Protein 6P57 (pdb70)

Foldseek 3Di:
DDDFPQPAWWFDWDKDKADDDQQDATGIDIATDIAGDDDLDDDPDDPVDPSAQLFGKDAPDWDKDWDFSPRHPPPDGRTGMDIRGDTIDTDHQDQPPPGPVTDGDD/DDQEDDDPKFWDWDKAWADDPLQDFIGIDIATFIPFHDDLDDDPDDDPDPGALRLGKGADDWDKDWDFRPPRDDPDGRIDMDIHGHGIGGGHQPPPDDGSVVDDPDDPGNDPPDDDDD

Organism: Bos taurus (NCBI:txid9913)

Sequence (224 aa):
SRGPLRPLCQPINATLAAEKEACPVCITFTTSICAGYCPSMKRVLPVILPPMPQRVCTYHELRFASVRRLPGCPPGVDPMMVSFPVALSCHCGPCRLSSTDCQPLACDDSRGPLRPLCQPINATLAAEKEACPVCITFTTSICAGYCPSMKRVLPVILPPMPQRVCTYHELRFASVRLPGCPPGVDPMVSFPVALSCHCGPCRLSSTDCGGPRTQPLACDHPPLPDI

Radius of gyration: 20.15 Å; Cα contacts (8 Å, |Δi|>4): 457; chains: 2; bounding box: 43×42×51 Å

Structure (mmCIF, N/CA/C/O backbone):
data_6P57
#
_entry.id   6P57
#
_cell.length_a   80.016
_cell.length_b   80.016
_cell.length_c   206.130
_cell.angle_alpha   90.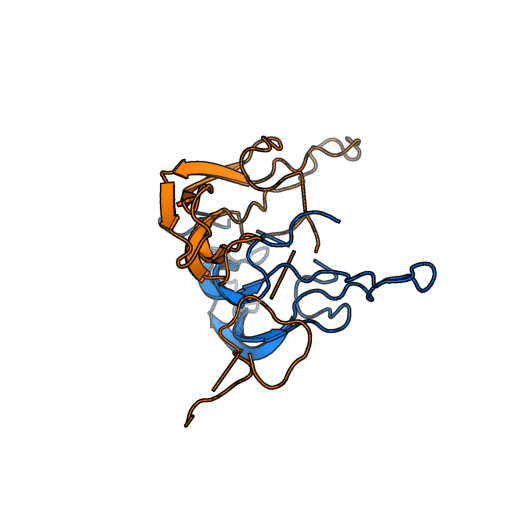00
_cell.angle_beta   90.00
_cell.angle_gamma   90.00
#
_symmetry.space_group_name_H-M   'F 2 2 2'
#
loop_
_entity.id
_entity.type
_entity.pdbx_description
1 polymer 'Lutropin subunit beta'
2 branched beta-D-mannopyranose-(1-4)-2-acetamido-2-deoxy-beta-D-glucopyranose-(1-4)-[beta-L-fucopyranose-(1-6)]2-acetamido-2-deoxy-beta-D-glucopyranose
3 branched 2-acetamido-2-deox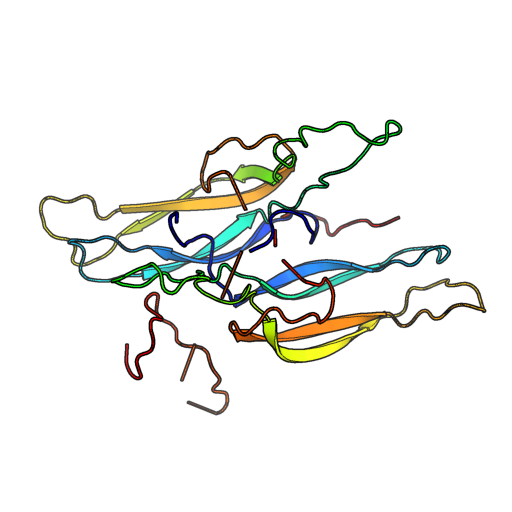y-beta-D-glucopyranose-(1-2)-alpha-D-mannopyranose-(1-6)-beta-D-mannopyranose-(1-4)-2-acetamido-2-deoxy-beta-D-glucopyranose-(1-4)-[beta-L-fucopyranose-(1-6)]2-acetamido-2-deoxy-beta-D-glucopyranose
4 non-polymer alpha-D-mannopyranose
5 non-polymer 'octyl beta-D-glucopyranosid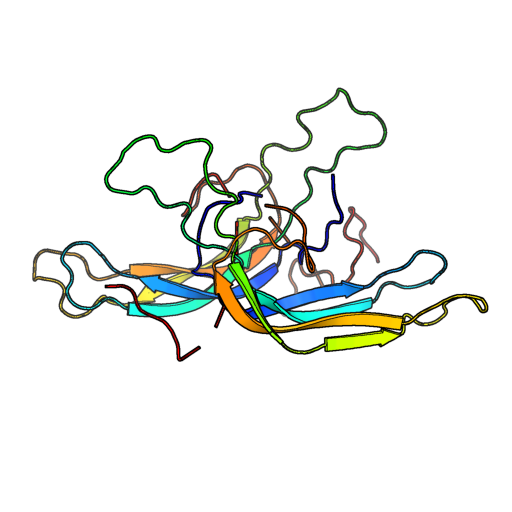e'
6 water water
#
loop_
_atom_site.group_PDB
_atom_site.id
_atom_site.type_symbol
_atom_site.label_atom_id
_atom_site.label_alt_id
_atom_site.label_comp_id
_atom_site.label_asym_id
_atom_site.label_entity_id
_atom_site.label_seq_id
_atom_site.pdbx_PDB_ins_code
_atom_site.Cartn_x
_atom_site.Cartn_y
_atom_site.Cartn_z
_atom_site.occupancy
_atom_site.B_iso_or_equiv
_atom_site.auth_seq_id
_atom_site.auth_comp_id
_atom_site.auth_asym_id
_atom_site.auth_atom_id
_atom_site.pdbx_PDB_model_num
ATOM 1 N N . SER A 1 21 ? 28.160 23.328 88.902 1.00 155.03 1 SER A N 1
ATOM 2 C CA . SER A 1 21 ? 26.989 23.045 88.019 1.00 161.98 1 SER A CA 1
ATOM 3 C C . SER A 1 21 ? 26.779 21.537 87.819 1.00 167.83 1 SER A C 1
ATOM 4 O O . SER A 1 21 ? 25.985 20.912 88.524 1.00 160.70 1 SER A O 1
ATOM 7 N N . ARG A 1 22 ? 27.500 20.964 86.858 1.00 179.97 2 ARG A N 1
ATOM 8 C CA . ARG A 1 22 ? 27.366 19.550 86.515 1.00 186.98 2 ARG A CA 1
ATOM 9 C C . ARG A 1 22 ? 28.504 18.745 87.143 1.00 191.45 2 ARG A C 1
ATOM 10 O O . ARG A 1 22 ? 29.381 19.307 87.803 1.00 193.56 2 ARG A O 1
ATOM 18 N N . GLY A 1 23 ? 28.481 17.429 86.937 1.00 195.22 3 GLY A N 1
ATOM 19 C CA . GLY A 1 23 ? 29.529 16.539 87.442 1.00 196.44 3 GLY A CA 1
ATOM 20 C C . GLY A 1 23 ? 30.911 17.020 87.022 1.00 197.92 3 GLY A C 1
ATOM 21 O O . GLY A 1 23 ? 31.097 17.431 85.877 1.00 206.47 3 GLY A O 1
ATOM 22 N N . PRO A 1 24 ? 31.880 17.007 87.956 1.00 194.06 4 PRO A N 1
ATOM 23 C CA . PRO A 1 24 ? 33.255 17.481 87.691 1.00 191.48 4 PRO A CA 1
ATOM 24 C C . PRO A 1 24 ? 34.263 16.572 86.940 1.00 189.25 4 PRO A C 1
ATOM 25 O O . PRO A 1 24 ? 35.419 16.968 86.811 1.00 188.81 4 PRO A O 1
ATOM 29 N N . LEU A 1 25 ? 33.873 15.397 86.446 1.00 192.53 5 LEU A N 1
ATOM 30 C CA . LEU A 1 25 ? 34.848 14.515 85.770 1.00 191.07 5 LEU A CA 1
ATOM 31 C C . LEU A 1 25 ? 34.371 13.904 84.442 1.00 184.84 5 LEU A C 1
ATOM 32 O O . LEU A 1 25 ? 33.633 12.915 84.461 1.00 178.25 5 LEU A O 1
ATOM 37 N N . ARG A 1 26 ? 34.742 14.473 83.288 1.00 175.83 6 ARG A N 1
ATOM 38 C CA . ARG A 1 26 ? 35.499 15.731 83.136 1.00 165.96 6 ARG A CA 1
ATOM 39 C C . ARG A 1 26 ? 36.881 15.788 83.819 1.00 154.06 6 ARG A C 1
ATOM 40 O O . ARG A 1 26 ? 37.203 16.731 84.538 1.00 154.68 6 ARG A O 1
ATOM 48 N N . PRO A 1 27 ? 37.753 14.838 83.458 1.00 138.98 7 PRO A N 1
ATOM 49 C CA . PRO A 1 27 ? 39.102 14.609 83.949 1.00 133.16 7 PRO A CA 1
ATOM 50 C C . PRO A 1 27 ? 39.589 15.347 85.188 1.00 128.35 7 PRO A C 1
ATOM 51 O O . PRO A 1 27 ? 40.069 14.698 86.100 1.00 122.25 7 PRO A O 1
ATOM 55 N N . LEU A 1 28 ? 39.516 16.676 85.181 1.00 130.64 8 LEU A N 1
ATOM 56 C CA . LEU A 1 28 ? 40.129 17.540 86.208 1.00 135.37 8 LEU A CA 1
ATOM 57 C C . LEU A 1 28 ? 41.562 17.889 85.752 1.00 128.68 8 LEU A C 1
ATOM 58 O O . LEU A 1 28 ? 42.176 17.113 85.028 1.00 130.56 8 LEU A O 1
ATOM 63 N N . CYS A 1 29 ? 42.108 19.025 86.185 1.00 121.54 9 CYS A N 1
ATOM 64 C CA . CYS A 1 29 ? 43.426 19.462 85.684 1.00 123.65 9 CYS A CA 1
ATOM 65 C C . CYS A 1 29 ? 44.637 18.573 85.990 1.00 113.62 9 CYS A C 1
ATOM 66 O O . CYS A 1 29 ? 44.820 18.109 87.117 1.00 107.13 9 CYS A O 1
ATOM 69 N N . GLN A 1 30 ? 45.501 18.439 84.975 1.00 102.62 10 GLN A N 1
ATOM 70 C CA . GLN A 1 30 ? 46.643 17.538 85.018 1.00 94.61 10 GLN A CA 1
ATOM 71 C C . GLN A 1 30 ? 47.520 17.673 83.784 1.00 85.17 10 GLN A C 1
ATOM 72 O O . GLN A 1 30 ? 47.028 17.833 82.675 1.00 89.31 10 GLN A O 1
ATOM 78 N N . PRO A 1 31 ? 48.835 17.549 83.960 1.00 82.02 11 PRO A N 1
ATOM 79 C CA . PRO A 1 31 ? 49.644 17.512 82.762 1.00 78.88 11 PRO A CA 1
ATOM 80 C C . PRO A 1 31 ? 49.231 16.273 81.907 1.00 69.12 11 PRO A C 1
ATOM 81 O O . PRO A 1 31 ? 49.157 15.167 82.421 1.00 56.56 11 PRO A O 1
ATOM 85 N N . ILE A 1 32 ? 48.997 16.510 80.613 1.00 65.20 12 ILE A N 1
ATOM 86 C CA . ILE A 1 32 ? 48.456 15.553 79.668 1.00 61.29 12 ILE A CA 1
ATOM 87 C C . ILE A 1 32 ? 49.172 15.502 78.322 1.00 58.54 12 ILE A C 1
ATOM 88 O O . ILE A 1 32 ? 49.130 16.438 77.582 1.00 54.75 12 ILE A O 1
ATOM 93 N N . ASN A 1 33 ? 49.797 14.385 77.958 1.00 60.27 13 ASN A N 1
ATOM 94 C CA . ASN A 1 33 ? 50.537 14.333 76.707 1.00 61.35 13 ASN A CA 1
ATOM 95 C C . ASN A 1 33 ? 49.669 14.504 75.466 1.00 61.14 13 ASN A C 1
ATOM 96 O O . ASN A 1 33 ? 49.195 13.520 74.899 1.00 65.62 13 ASN A O 1
ATOM 101 N N . ALA A 1 34 ? 49.516 15.725 74.969 1.00 67.03 14 ALA A N 1
ATOM 102 C CA . ALA A 1 34 ? 48.693 15.996 73.742 1.00 66.48 14 ALA A CA 1
ATOM 103 C C . ALA A 1 34 ? 49.570 16.361 72.507 1.00 73.85 14 ALA A C 1
ATOM 104 O O . ALA A 1 34 ? 50.817 16.297 72.568 1.00 83.68 14 ALA A O 1
ATOM 106 N N . THR A 1 35 ? 48.942 16.660 71.373 1.00 77.38 15 THR A N 1
ATOM 107 C CA . THR A 1 35 ? 49.685 17.131 70.188 1.00 80.39 15 THR A CA 1
ATOM 108 C C . THR A 1 35 ? 49.082 18.402 69.615 1.00 83.97 15 THR A C 1
ATOM 109 O O . THR A 1 35 ? 47.866 18.587 69.642 1.00 84.81 15 THR A O 1
ATOM 113 N N . LEU A 1 36 ? 49.972 19.275 69.135 1.00 85.10 16 LEU A N 1
ATOM 114 C CA . LEU A 1 36 ? 49.616 20.533 68.506 1.00 81.70 16 LEU A CA 1
ATOM 115 C C . LEU A 1 36 ? 50.386 20.596 67.200 1.00 85.94 16 LEU A C 1
ATOM 116 O O . LEU A 1 36 ? 51.219 19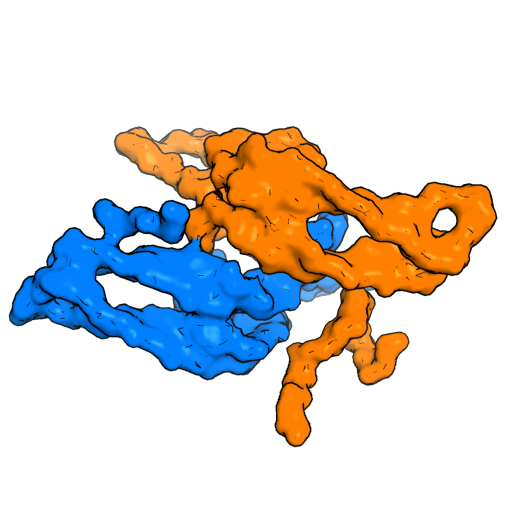.721 66.916 1.00 90.45 16 LEU A O 1
ATOM 121 N N . ALA A 1 37 ? 50.192 21.646 66.418 1.00 81.89 17 ALA A N 1
ATOM 122 C CA . ALA A 1 37 ? 50.910 21.713 65.169 1.00 80.04 17 ALA A CA 1
ATOM 123 C C . ALA A 1 37 ? 51.372 23.168 64.800 1.00 86.34 17 ALA A C 1
ATOM 124 O O . ALA A 1 37 ? 50.572 24.029 64.386 1.00 81.31 17 ALA A O 1
ATOM 126 N N . ALA A 1 38 ? 52.680 23.418 64.914 1.00 83.27 18 ALA A N 1
ATOM 127 C CA . ALA A 1 38 ? 53.204 24.750 64.683 1.00 85.68 18 ALA A CA 1
ATOM 128 C C . ALA A 1 38 ? 53.412 25.100 63.208 1.00 86.21 18 ALA A C 1
ATOM 129 O O . ALA A 1 38 ? 54.048 24.376 62.470 1.00 86.74 18 ALA A O 1
ATOM 131 N N . GLU A 1 39 ? 52.914 26.267 62.818 1.00 90.01 19 GLU A N 1
ATOM 132 C CA . GLU A 1 39 ? 53.051 26.765 61.479 1.00 91.86 19 GLU A CA 1
ATOM 133 C C . GLU A 1 39 ? 52.766 28.256 61.437 1.00 91.69 19 GLU A C 1
ATOM 134 O O . GLU A 1 39 ? 51.857 28.741 62.115 1.00 76.86 19 GLU A O 1
ATOM 140 N N . LYS A 1 40 ? 53.498 28.958 60.567 1.00 93.00 20 LYS A N 1
ATOM 141 C CA . LYS A 1 40 ? 53.358 30.385 60.447 1.00 96.35 20 LYS A CA 1
ATOM 142 C C . LYS A 1 40 ? 53.070 30.788 59.018 1.00 106.71 20 LYS A C 1
ATOM 143 O O . LYS A 1 40 ? 53.709 30.293 58.070 1.00 118.79 20 LYS A O 1
ATOM 149 N N . GLU A 1 41 ? 52.138 31.729 58.898 1.00 104.89 21 GLU A N 1
ATOM 150 C CA . GLU A 1 41 ? 51.804 32.367 57.642 1.00 110.39 21 GLU A CA 1
ATOM 151 C C . GLU A 1 41 ? 53.045 32.587 56.781 1.00 108.99 21 GLU A C 1
ATOM 152 O O . GLU A 1 41 ? 53.964 33.307 57.167 1.00 117.34 21 GLU A O 1
ATOM 158 N N . ALA A 1 42 ? 53.082 31.946 55.625 1.00 111.97 22 ALA A N 1
ATOM 159 C CA . ALA A 1 42 ? 54.192 32.111 54.684 1.00 120.22 22 ALA A CA 1
ATOM 160 C C . ALA A 1 42 ? 55.514 31.419 55.071 1.00 122.69 22 ALA A C 1
ATOM 161 O O . ALA A 1 42 ? 56.594 31.948 54.739 1.00 131.58 22 ALA A O 1
ATOM 163 N N . CYS A 1 43 ? 55.422 30.285 55.788 1.00 108.20 23 CYS A N 1
ATOM 164 C CA . CYS A 1 43 ? 56.546 29.361 55.984 1.00 102.64 23 CYS A CA 1
ATOM 165 C C . CYS A 1 43 ? 56.051 28.059 55.309 1.00 102.37 23 CYS A C 1
ATOM 166 O O . CYS A 1 43 ? 54.844 27.790 55.271 1.00 110.31 23 CYS A O 1
ATOM 169 N N . PRO A 1 44 ? 56.967 27.266 54.740 1.00 89.09 24 PRO A N 1
ATOM 170 C CA . PRO A 1 44 ? 56.464 26.358 53.738 1.00 86.94 24 PRO A CA 1
ATOM 171 C C . PRO A 1 44 ? 55.761 25.091 54.258 1.00 88.20 24 PRO A C 1
ATOM 172 O O . PRO A 1 44 ? 54.612 24.824 53.910 1.00 89.10 24 PRO A O 1
ATOM 176 N N . VAL A 1 45 ? 56.481 24.289 55.024 1.00 87.79 25 VAL A N 1
ATOM 177 C CA . VAL A 1 45 ? 55.915 23.140 55.677 1.00 86.43 25 VAL A CA 1
ATOM 178 C C . VAL A 1 45 ? 55.756 2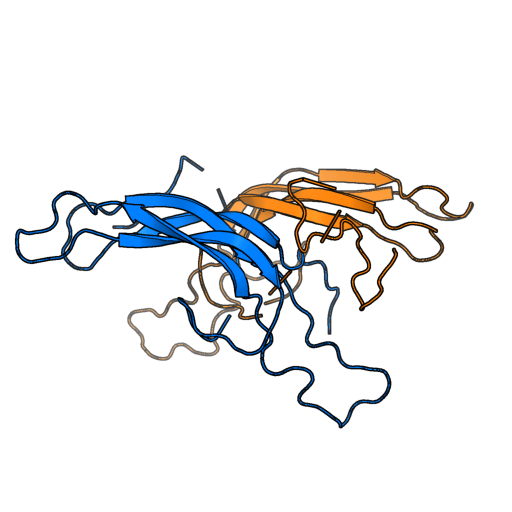3.434 57.160 1.00 84.44 25 VAL A C 1
ATOM 179 O O . VAL A 1 45 ? 56.635 24.021 57.798 1.00 79.81 25 VAL A O 1
ATOM 183 N N . CYS A 1 46 ? 54.616 23.025 57.689 1.00 85.77 26 CYS A N 1
ATOM 184 C CA . CYS A 1 46 ? 54.363 23.230 59.077 1.00 85.69 26 CYS A CA 1
ATOM 185 C C . CYS A 1 46 ? 54.838 21.998 59.814 1.00 77.59 26 CYS A C 1
ATOM 186 O O . CYS A 1 46 ? 55.264 21.063 59.212 1.00 80.52 26 CYS A O 1
ATOM 189 N N . ILE A 1 47 ? 54.821 22.041 61.120 1.00 76.69 27 ILE A N 1
ATOM 190 C CA . ILE A 1 47 ? 55.385 20.993 61.880 1.00 82.15 27 ILE A CA 1
ATOM 191 C C . ILE A 1 47 ? 54.469 20.632 63.075 1.00 87.05 27 ILE A C 1
ATOM 192 O O . ILE A 1 47 ? 53.876 21.512 63.704 1.00 89.88 27 ILE A O 1
ATOM 197 N N . THR A 1 48 ? 54.276 19.337 63.292 1.00 83.64 28 THR A N 1
ATOM 198 C CA . THR A 1 48 ? 53.525 18.850 64.413 1.00 86.65 28 THR A CA 1
ATOM 199 C C . THR A 1 48 ? 54.501 18.371 65.467 1.00 97.49 28 THR A C 1
ATOM 200 O O . THR A 1 48 ? 55.689 18.150 65.190 1.00 104.91 28 THR A O 1
ATOM 204 N N . PHE A 1 49 ? 54.018 18.216 66.691 1.00 96.48 29 PHE A N 1
ATOM 205 C CA . PHE A 1 49 ? 54.899 17.800 67.770 1.00 95.87 29 PHE A CA 1
ATOM 206 C C . PHE A 1 49 ? 54.071 17.376 68.979 1.00 97.06 29 PHE A C 1
ATOM 207 O O . PHE A 1 49 ? 52.858 17.588 69.016 1.00 86.36 29 PHE A O 1
ATOM 215 N N . THR A 1 50 ? 54.760 16.824 69.977 1.00 98.58 30 THR A N 1
ATOM 216 C CA . THR A 1 50 ? 54.134 16.312 71.165 1.00 100.71 30 THR A CA 1
ATOM 217 C C . THR A 1 50 ? 54.688 16.977 72.369 1.00 97.72 30 THR A C 1
ATOM 218 O O . THR A 1 50 ? 55.871 16.813 72.653 1.00 100.96 30 THR A O 1
ATOM 222 N N . THR A 1 51 ? 53.832 17.604 73.163 1.00 97.32 31 THR A N 1
ATOM 223 C CA . THR A 1 51 ? 54.298 18.127 74.433 1.00 94.48 31 THR A CA 1
ATOM 224 C C . THR A 1 51 ? 53.229 18.068 75.539 1.00 102.96 31 THR A C 1
ATOM 225 O O . THR A 1 51 ? 52.116 18.585 75.374 1.00 112.25 31 THR A O 1
ATOM 229 N N . SER A 1 52 ? 53.552 17.379 76.640 1.00 100.94 32 SER A N 1
ATOM 230 C CA . SER A 1 52 ? 52.723 17.433 77.843 1.00 97.68 32 SER A CA 1
ATOM 231 C C . SER A 1 52 ? 52.266 18.895 78.067 1.00 103.34 32 SER A C 1
ATOM 232 O O . SER A 1 52 ? 53.049 19.871 77.933 1.00 91.07 32 SER A O 1
ATOM 235 N N . ILE A 1 53 ? 50.980 19.032 78.364 1.00 103.47 33 ILE A N 1
ATOM 236 C CA . ILE A 1 53 ? 50.406 20.303 78.722 1.00 103.60 33 ILE A CA 1
ATOM 237 C C . ILE A 1 53 ? 49.426 20.093 79.854 1.00 107.27 33 ILE A C 1
ATOM 238 O O . ILE A 1 53 ? 48.950 18.988 80.098 1.00 103.25 33 ILE A O 1
ATOM 243 N N . CYS A 1 54 ? 49.092 21.181 80.526 1.00 113.34 34 CYS A N 1
ATOM 244 C CA . CYS A 1 54 ? 48.170 21.113 81.642 1.00 105.96 34 CYS A CA 1
ATOM 245 C C . CYS A 1 54 ? 46.796 21.630 81.278 1.00 98.63 34 CYS A C 1
ATOM 246 O O . CYS A 1 54 ? 46.579 22.823 81.111 1.00 89.29 34 CYS A O 1
ATOM 249 N N . ALA A 1 55 ? 45.893 20.686 81.069 1.00 106.20 35 ALA A N 1
ATOM 250 C CA . ALA A 1 55 ? 44.493 20.993 80.787 1.00 118.58 35 ALA A CA 1
ATOM 251 C C . ALA A 1 55 ? 43.597 20.147 81.677 1.00 117.74 35 ALA A C 1
ATOM 252 O O . ALA A 1 55 ? 43.780 18.950 81.784 1.00 117.56 35 ALA A O 1
ATOM 254 N N . GLY A 1 56 ? 42.652 20.790 82.346 1.00 128.62 36 GLY A N 1
ATOM 255 C CA . GLY A 1 56 ? 41.692 20.072 83.151 1.00 139.04 36 GLY A CA 1
ATOM 256 C C . GLY A 1 56 ? 40.609 20.965 83.697 1.00 147.58 36 GLY A C 1
ATOM 257 O O . GLY A 1 56 ? 40.743 22.186 83.713 1.00 153.65 36 GLY A O 1
ATOM 258 N N . TYR A 1 57 ? 39.542 20.332 84.168 1.00 159.71 37 TYR A N 1
ATOM 259 C CA . TYR A 1 57 ? 38.373 21.037 84.658 1.00 162.40 37 TYR A CA 1
ATOM 260 C C . TYR A 1 57 ? 38.544 21.505 86.082 1.00 162.81 37 TYR A C 1
ATOM 261 O O . TYR A 1 57 ? 38.644 20.698 87.006 1.00 164.72 37 TYR A O 1
ATOM 270 N N . CYS A 1 58 ? 38.596 22.822 86.243 1.00 162.01 38 CYS A N 1
ATOM 271 C CA . CYS A 1 58 ? 38.604 23.435 87.554 1.00 160.57 38 CYS A CA 1
ATOM 272 C C . CYS A 1 58 ? 37.208 23.975 87.808 1.00 166.70 38 CYS A C 1
ATOM 273 O O . CYS A 1 58 ? 36.663 24.697 86.972 1.00 170.97 38 CYS A O 1
ATOM 276 N N . PRO A 1 59 ? 36.608 23.599 88.948 1.00 172.43 39 PRO A N 1
ATOM 277 C CA . PRO A 1 59 ? 35.273 24.067 89.276 1.00 175.12 39 PRO A CA 1
ATOM 278 C C . PRO A 1 59 ? 35.281 25.472 89.872 1.00 182.94 39 PRO A C 1
ATOM 279 O O . PRO A 1 59 ? 36.140 25.788 90.700 1.00 180.77 39 PRO A O 1
ATOM 283 N N . SER A 1 60 ? 34.355 26.320 89.429 1.00 190.98 40 SER A N 1
ATOM 284 C CA . SER A 1 60 ? 34.163 27.624 90.059 1.00 195.37 40 SER A CA 1
ATOM 285 C C . SER A 1 60 ? 33.318 27.338 91.296 1.00 203.20 40 SER A C 1
ATOM 286 O O . SER A 1 60 ? 32.144 27.708 91.370 1.00 205.67 40 SER A O 1
ATOM 289 N N . MET A 1 61 ? 33.945 26.678 92.268 1.00 210.33 41 MET A N 1
ATOM 290 C CA . MET A 1 61 ? 33.245 26.129 93.425 1.00 213.02 41 MET A CA 1
ATOM 291 C C . MET A 1 61 ? 32.409 27.138 94.195 1.00 217.89 41 MET A C 1
ATOM 292 O O . MET A 1 61 ? 32.936 28.004 94.900 1.00 211.68 41 MET A O 1
ATOM 297 N N . LYS A 1 62 ? 31.096 27.042 94.008 1.00 224.14 42 LYS A N 1
ATOM 298 C CA . LYS A 1 62 ? 30.163 27.794 94.819 1.00 229.82 42 LYS A CA 1
ATOM 299 C C . LYS A 1 62 ? 30.188 27.081 96.160 1.00 230.23 42 LYS A C 1
ATOM 300 O O . LYS A 1 62 ? 30.486 25.887 96.226 1.00 232.17 42 LYS A O 1
ATOM 306 N N . ARG A 1 63 ? 29.915 27.816 97.229 1.00 233.65 43 ARG A N 1
ATOM 307 C CA . ARG A 1 63 ? 30.005 27.263 98.572 1.00 231.05 43 ARG A CA 1
ATOM 308 C C . ARG A 1 63 ? 28.606 27.078 99.172 1.00 232.08 43 ARG A C 1
ATOM 309 O O . ARG A 1 63 ? 27.609 27.087 98.445 1.00 226.48 43 ARG A O 1
ATOM 317 N N . VAL A 1 64 ? 28.537 26.890 100.488 1.00 236.59 44 VAL A N 1
ATOM 318 C CA . VAL A 1 64 ? 27.267 26.646 101.180 1.00 238.56 44 VAL A CA 1
ATOM 319 C C . VAL A 1 64 ? 26.249 27.772 100.969 1.00 244.36 44 VAL A C 1
ATOM 320 O O . VAL A 1 64 ? 25.080 27.506 100.685 1.00 249.33 44 VAL A O 1
ATOM 324 N N . LEU A 1 65 ? 26.691 29.021 101.109 1.00 246.63 45 LEU A N 1
ATOM 325 C CA . LEU A 1 65 ? 25.808 30.176 100.936 1.00 248.70 45 LEU A CA 1
ATOM 326 C C . LEU A 1 65 ? 26.268 31.058 99.768 1.00 250.76 45 LEU A C 1
ATOM 327 O O . LEU A 1 65 ? 27.346 31.651 99.822 1.00 252.36 45 LEU A O 1
ATOM 332 N N . PRO A 1 66 ? 25.469 31.098 98.683 1.00 250.85 46 PRO A N 1
ATOM 333 C CA . PRO A 1 66 ? 25.750 31.927 97.502 1.00 247.12 46 PRO A CA 1
ATOM 334 C C . PRO A 1 66 ? 25.589 33.431 97.755 1.00 247.71 46 PRO A C 1
ATOM 335 O O . PRO A 1 66 ? 25.565 33.862 98.907 1.00 243.37 46 PRO A O 1
ATOM 339 N N . VAL A 1 67 ? 25.493 34.209 96.673 1.00 242.66 47 VAL A N 1
ATOM 340 C CA . VAL A 1 67 ? 25.347 35.676 96.724 1.00 242.26 47 VAL A CA 1
ATOM 341 C C . VAL A 1 67 ? 26.702 36.394 96.875 1.00 239.14 47 VAL A C 1
ATOM 342 O O . VAL A 1 67 ? 26.781 37.613 96.716 1.00 233.62 47 VAL A O 1
ATOM 346 N N . ILE A 1 68 ? 27.766 35.634 97.144 1.00 238.32 48 ILE A N 1
ATOM 347 C CA . ILE A 1 68 ? 29.125 36.182 97.240 1.00 237.95 48 ILE A CA 1
ATOM 348 C C . ILE A 1 68 ? 29.796 36.134 95.864 1.00 235.97 48 ILE A C 1
ATOM 349 O O . ILE A 1 68 ? 30.903 36.640 95.678 1.00 233.06 48 ILE A O 1
ATOM 354 N N . LEU A 1 69 ? 29.100 35.536 94.900 1.00 235.80 49 LEU A N 1
ATOM 355 C CA . LEU A 1 69 ? 29.566 35.457 93.521 1.00 235.68 49 LEU A CA 1
ATOM 356 C C . LEU A 1 69 ? 30.003 36.852 93.037 1.00 240.02 49 LEU A C 1
ATOM 357 O O . LEU A 1 69 ? 29.566 37.857 93.601 1.00 242.59 49 LEU A O 1
ATOM 362 N N . PRO A 1 70 ? 30.830 36.939 91.991 1.00 244.41 50 PRO A N 1
ATOM 363 C CA . PRO A 1 70 ? 31.330 35.795 91.211 1.00 243.81 50 PRO A CA 1
ATOM 364 C C . PRO A 1 70 ? 32.021 34.712 92.047 1.00 242.01 50 PRO A C 1
ATOM 365 O O . PRO A 1 70 ? 32.712 35.035 93.014 1.00 242.76 50 PRO A O 1
ATOM 369 N N . PRO A 1 71 ? 31.848 33.433 91.661 1.00 239.84 51 PRO A N 1
ATOM 370 C CA . PRO A 1 71 ? 32.379 32.316 92.448 1.00 238.32 51 PRO A CA 1
ATOM 371 C C . PRO A 1 71 ? 33.903 32.269 92.485 1.00 236.64 51 PRO A C 1
ATOM 372 O O . PRO A 1 71 ? 34.489 32.220 93.569 1.00 235.86 51 PRO A O 1
ATOM 376 N N . MET A 1 72 ? 34.530 32.285 91.312 1.00 232.73 52 MET A N 1
ATOM 377 C CA . MET A 1 72 ? 35.983 32.223 91.208 1.00 229.82 52 MET A CA 1
ATOM 378 C C . MET A 1 72 ? 36.428 32.832 89.874 1.00 231.33 52 MET A C 1
ATOM 379 O O . MET A 1 72 ? 36.083 32.311 88.813 1.00 223.27 52 MET A O 1
ATOM 384 N N . PRO A 1 73 ? 37.185 33.948 89.929 1.00 233.80 53 PRO A N 1
ATOM 385 C CA . PRO A 1 73 ? 37.665 34.736 88.779 1.00 233.66 53 PRO A CA 1
ATOM 386 C C . PRO A 1 73 ? 38.249 33.957 87.593 1.00 231.03 53 PRO A C 1
ATOM 387 O O . PRO A 1 73 ? 39.449 34.045 87.327 1.00 230.15 53 PRO A O 1
ATOM 391 N N . GLN A 1 74 ? 37.393 33.248 86.858 1.00 230.06 54 GLN A N 1
ATOM 392 C CA . GLN A 1 74 ? 37.816 32.513 85.668 1.00 220.95 54 GLN A CA 1
ATOM 393 C C . GLN A 1 74 ? 39.094 31.730 85.968 1.00 215.82 54 GLN A C 1
ATOM 394 O O . GLN A 1 74 ? 40.108 31.899 85.290 1.00 218.09 54 GLN A O 1
ATOM 400 N N . ARG A 1 75 ? 39.051 30.893 87.004 1.00 210.66 55 ARG A N 1
ATOM 401 C CA . ARG A 1 75 ? 40.229 30.116 87.404 1.00 201.88 55 ARG A CA 1
ATOM 402 C C . ARG A 1 75 ? 40.546 28.964 86.449 1.00 188.73 55 ARG A C 1
ATOM 403 O O . ARG A 1 75 ? 40.301 27.799 86.758 1.00 179.44 55 ARG A O 1
ATOM 411 N N . VAL A 1 76 ? 41.120 29.304 85.299 1.00 181.65 56 VAL A N 1
ATOM 412 C CA . VAL A 1 76 ? 41.527 28.309 84.312 1.00 178.59 56 VAL A CA 1
ATOM 413 C C . VAL A 1 76 ? 42.805 27.637 84.799 1.00 170.61 56 VAL A C 1
ATOM 414 O O . VAL A 1 76 ? 43.600 28.258 85.503 1.00 176.19 56 VAL A O 1
ATOM 418 N N . CYS A 1 77 ? 43.003 26.368 84.453 1.00 157.93 57 CYS A N 1
ATOM 419 C CA . CYS A 1 77 ? 44.208 25.684 84.895 1.00 154.76 57 CYS A CA 1
ATOM 420 C C . CYS A 1 77 ? 45.421 26.173 84.133 1.00 156.12 57 CYS A C 1
ATOM 421 O O . CYS A 1 77 ? 45.474 26.091 82.905 1.00 157.48 57 CYS A O 1
ATOM 424 N N . THR A 1 78 ? 46.387 26.690 84.886 1.00 153.59 58 THR A N 1
ATOM 425 C CA . THR A 1 78 ? 47.609 27.238 84.327 1.00 148.31 58 THR A CA 1
ATOM 426 C C . THR A 1 78 ? 48.834 26.609 84.973 1.00 145.01 58 THR A C 1
ATOM 427 O O . THR A 1 78 ? 48.777 26.105 86.095 1.00 129.28 58 THR A O 1
ATOM 431 N N . TYR A 1 79 ? 49.959 26.770 84.294 1.00 136.69 59 TYR A N 1
ATOM 432 C CA . TYR A 1 79 ? 51.165 25.988 84.543 1.00 137.68 59 TYR A CA 1
ATOM 433 C C . TYR A 1 79 ? 51.900 26.277 85.852 1.00 131.74 59 TYR A C 1
ATOM 434 O O . TYR A 1 79 ? 52.427 27.370 86.059 1.00 125.48 59 TYR A O 1
ATOM 443 N N . HIS A 1 80 ? 51.958 25.275 86.724 1.00 130.33 60 HIS A N 1
ATOM 444 C CA . HIS A 1 80 ? 52.621 25.432 88.023 1.00 135.81 60 HIS A CA 1
ATOM 445 C C . HIS A 1 80 ? 54.073 25.537 87.676 1.00 131.51 60 HIS A C 1
ATOM 446 O O . HIS A 1 80 ? 54.734 26.533 87.962 1.00 142.59 60 HIS A O 1
ATOM 453 N N . GLU A 1 81 ? 54.546 24.507 86.999 1.00 131.54 61 GLU A N 1
ATOM 454 C CA . GLU A 1 81 ? 55.924 24.441 86.561 1.00 130.59 61 GLU A CA 1
ATOM 455 C C . GLU A 1 81 ? 55.966 24.276 85.035 1.00 123.29 61 GLU A C 1
ATOM 456 O O . GLU A 1 81 ? 55.187 23.512 84.435 1.00 128.46 61 GLU A O 1
ATOM 462 N N . LEU A 1 82 ? 56.852 25.037 84.408 1.00 120.88 62 LEU A N 1
ATOM 463 C CA . LEU A 1 82 ? 56.900 25.113 82.947 1.00 114.50 62 LEU A CA 1
ATOM 464 C C . LEU A 1 82 ? 58.338 25.208 82.452 1.00 113.90 62 LEU A C 1
ATOM 465 O O . LEU A 1 82 ? 59.149 25.949 83.036 1.00 120.96 62 LEU A O 1
ATOM 470 N N . ARG A 1 83 ? 58.669 24.385 81.458 1.00 103.11 63 ARG A N 1
ATOM 471 C CA . ARG A 1 83 ? 59.897 24.541 80.696 1.00 103.87 63 ARG A CA 1
ATOM 472 C C . ARG A 1 83 ? 59.504 24.720 79.245 1.00 104.06 63 ARG A C 1
ATOM 473 O O . ARG A 1 83 ? 58.530 24.145 78.786 1.00 112.19 63 ARG A O 1
ATOM 481 N N . PHE A 1 84 ? 60.229 25.581 78.541 1.00 106.42 64 PHE A N 1
ATOM 482 C CA . PHE A 1 84 ? 60.012 25.762 77.121 1.00 95.72 64 PHE A CA 1
ATOM 483 C C . PHE A 1 84 ? 60.957 24.891 76.319 1.00 93.64 64 PHE A C 1
ATOM 484 O O . PHE A 1 84 ? 62.028 24.513 76.788 1.00 94.44 64 PHE A O 1
ATOM 492 N N . ALA A 1 85 ? 60.488 24.484 75.151 1.00 90.52 65 ALA A N 1
ATOM 493 C CA . ALA A 1 85 ? 61.369 23.987 74.101 1.00 85.01 65 ALA A CA 1
ATOM 494 C C . ALA A 1 85 ? 60.820 24.579 72.800 1.00 81.64 65 ALA A C 1
ATOM 495 O O . ALA A 1 85 ? 59.797 25.269 72.799 1.00 81.54 65 ALA A O 1
ATOM 497 N N . SER A 1 86 ? 61.576 24.441 71.733 1.00 83.26 66 SER A N 1
ATOM 498 C CA . SER A 1 86 ? 61.162 24.955 70.445 1.00 86.46 66 SER A CA 1
ATOM 499 C C . SER A 1 86 ? 61.849 24.173 69.361 1.00 88.79 66 SER A C 1
ATOM 500 O O . SER A 1 86 ? 62.880 23.525 69.619 1.00 87.07 66 SER A O 1
ATOM 503 N N . VAL A 1 87 ? 61.268 24.255 68.154 1.00 87.77 67 VAL A N 1
ATOM 504 C CA . VAL A 1 87 ? 61.766 23.555 66.995 1.00 85.51 67 VAL A CA 1
ATOM 505 C C . VAL A 1 87 ? 62.179 24.571 65.960 1.00 90.62 67 VAL A C 1
ATOM 506 O O . VAL A 1 87 ? 62.665 25.593 66.318 1.00 126.79 67 VAL A O 1
ATOM 510 N N . ARG A 1 88 ? 62.094 24.281 64.683 1.00 97.97 68 ARG A N 1
ATOM 511 C CA A ARG A 1 88 ? 62.589 25.167 63.666 0.50 89.30 68 ARG A CA 1
ATOM 512 C CA B ARG A 1 88 ? 62.559 25.214 63.681 0.50 87.79 68 ARG A CA 1
ATOM 513 C C . ARG A 1 88 ? 61.848 24.965 62.350 1.00 84.91 68 ARG A C 1
ATOM 514 O O . ARG A 1 88 ? 62.326 24.225 61.509 1.00 78.76 68 ARG A O 1
ATOM 529 N N . LEU A 1 89 ? 60.715 25.647 62.192 1.00 82.62 69 LEU A N 1
ATOM 530 C CA . LEU A 1 89 ? 59.881 25.513 61.024 1.00 96.29 69 LEU A CA 1
ATOM 531 C C . LEU A 1 89 ? 60.763 25.570 59.705 1.00 94.57 69 LEU A C 1
ATOM 532 O O . LEU A 1 89 ? 60.829 26.563 59.026 1.00 120.50 69 LEU A O 1
ATOM 537 N N . PRO A 1 90 ? 61.214 24.423 59.242 1.00 84.92 70 PRO A N 1
ATOM 538 C CA . PRO A 1 90 ? 62.106 24.288 58.138 1.00 88.55 70 PRO A CA 1
ATOM 539 C C . PRO A 1 90 ? 61.618 24.879 56.804 1.00 89.74 70 PRO A C 1
ATOM 540 O O . PRO A 1 90 ? 60.456 24.791 56.487 1.00 89.96 70 PRO A O 1
ATOM 544 N N . GLY A 1 91 ? 62.525 25.516 56.065 1.00 89.35 71 GLY A N 1
ATOM 545 C CA . GLY A 1 91 ? 62.194 26.122 54.821 1.00 86.94 71 GLY A CA 1
ATOM 546 C C . GLY A 1 91 ? 61.709 27.526 54.896 1.00 88.01 71 GLY A C 1
ATOM 547 O O . GLY A 1 91 ? 61.436 28.120 53.853 1.00 97.18 71 GLY A O 1
ATOM 548 N N . CYS A 1 92 ? 61.585 28.090 56.094 1.00 90.57 72 CYS A N 1
ATOM 549 C CA . CYS A 1 92 ? 61.095 29.454 56.204 1.00 93.74 72 CYS A CA 1
ATOM 550 C C . CYS A 1 92 ? 61.927 30.364 55.298 1.00 104.10 72 CYS A C 1
ATOM 551 O O . CYS A 1 92 ? 63.134 30.176 55.151 1.00 110.57 72 CYS A O 1
ATOM 554 N N . PRO A 1 93 ? 61.282 31.348 54.667 1.00 115.45 73 PRO A N 1
ATOM 555 C CA . PRO A 1 93 ? 62.046 32.254 53.807 1.00 118.55 73 PRO A CA 1
ATOM 556 C C . PRO A 1 93 ? 63.186 32.871 54.599 1.00 120.64 73 PRO A C 1
ATOM 557 O O . PRO A 1 93 ? 63.109 32.896 55.834 1.00 125.49 73 PRO A O 1
ATOM 561 N N . PRO A 1 94 ? 64.223 33.387 53.902 1.00 123.48 74 PRO A N 1
ATOM 562 C CA . PRO A 1 94 ? 65.356 34.049 54.556 1.00 122.65 74 PRO A CA 1
ATOM 563 C C . PRO A 1 94 ? 65.032 35.454 55.080 1.00 116.06 74 PRO A C 1
ATOM 564 O O . PRO A 1 94 ? 65.854 36.362 54.975 1.00 120.56 74 PRO A O 1
ATOM 568 N N . GLY A 1 95 ? 63.830 35.631 55.600 1.00 105.46 75 GLY A N 1
ATOM 569 C CA . GLY A 1 95 ? 63.429 36.903 56.162 1.00 110.68 75 GLY A CA 1
ATOM 570 C C . GLY A 1 95 ? 62.487 36.739 57.334 1.00 104.70 75 GLY A C 1
ATOM 571 O O . GLY A 1 95 ? 62.030 37.725 57.913 1.00 99.51 75 GLY A O 1
ATOM 572 N N . VAL A 1 96 ? 62.242 35.482 57.709 1.00 107.03 76 VAL A N 1
ATOM 573 C CA . VAL A 1 96 ? 61.293 35.129 58.759 1.00 104.58 76 VAL A CA 1
ATOM 574 C C . VAL A 1 96 ? 61.969 34.286 59.814 1.00 100.17 76 VAL A C 1
ATOM 575 O O . VAL A 1 96 ? 62.922 33.582 59.523 1.00 104.45 76 VAL A O 1
ATOM 579 N N . ASP A 1 97 ? 61.385 34.270 61.011 1.00 97.07 77 ASP A N 1
ATOM 580 C CA . ASP A 1 97 ? 61.982 33.603 62.163 1.00 97.05 77 ASP A CA 1
ATOM 581 C C . ASP A 1 97 ? 61.425 32.203 62.436 1.00 89.50 77 ASP A C 1
ATOM 582 O O . ASP A 1 97 ? 60.397 32.054 63.076 1.00 97.03 77 ASP A O 1
ATOM 587 N N . PRO A 1 98 ? 62.183 31.170 62.082 1.00 84.96 78 PRO A N 1
ATOM 588 C CA . PRO A 1 98 ? 61.704 29.813 62.201 1.00 84.16 78 PRO A CA 1
ATOM 589 C C . PRO A 1 98 ? 61.605 29.205 63.598 1.00 83.03 78 PRO A C 1
ATOM 590 O O . PRO A 1 98 ? 61.040 28.147 63.758 1.00 86.42 78 PRO A O 1
ATOM 594 N N . MET A 1 99 ? 62.207 29.812 64.606 1.00 86.82 79 MET A N 1
ATOM 595 C CA A MET A 1 99 ? 62.228 29.210 65.937 0.50 80.81 79 MET A CA 1
ATOM 596 C CA B MET A 1 99 ? 62.216 29.216 65.947 0.50 79.88 79 MET A CA 1
ATOM 597 C C . MET A 1 99 ? 60.854 29.341 66.585 1.00 76.83 79 MET A C 1
ATOM 598 O O . MET A 1 99 ? 60.382 30.416 66.824 1.00 82.62 79 MET A O 1
ATOM 607 N N . VAL A 1 100 ? 60.229 28.214 66.829 1.00 81.12 80 VAL A N 1
ATOM 608 C CA . VAL A 1 100 ? 58.892 28.131 67.423 1.00 76.67 80 VAL A CA 1
ATOM 609 C C . VAL A 1 100 ? 58.905 27.256 68.703 1.00 73.43 80 VAL A C 1
ATOM 610 O O . VAL A 1 100 ? 59.188 26.055 68.698 1.00 62.32 80 VAL A O 1
ATOM 614 N N . SER A 1 101 ? 58.635 27.941 69.811 1.00 78.25 81 SER A N 1
ATOM 615 C CA . SER A 1 101 ? 58.640 27.358 71.142 1.00 74.25 81 SER A CA 1
ATOM 616 C C . SER A 1 101 ? 57.262 27.097 71.626 1.00 69.74 81 SER A C 1
ATOM 617 O O . SER A 1 101 ? 56.277 27.574 71.066 1.00 61.59 81 SER A O 1
ATOM 620 N N . PHE A 1 102 ? 57.220 26.369 72.732 1.00 74.80 82 PHE A N 1
ATOM 621 C CA . PHE A 1 102 ? 55.974 25.882 73.274 1.00 79.56 82 PHE A CA 1
ATOM 622 C C . PHE A 1 102 ? 56.262 25.448 74.683 1.00 79.46 82 PHE A C 1
ATOM 623 O O . PHE A 1 102 ? 57.425 25.223 74.986 1.00 85.97 82 PHE A O 1
ATOM 631 N N . PRO A 1 103 ? 55.199 25.195 75.496 1.00 83.33 83 PRO A N 1
ATOM 63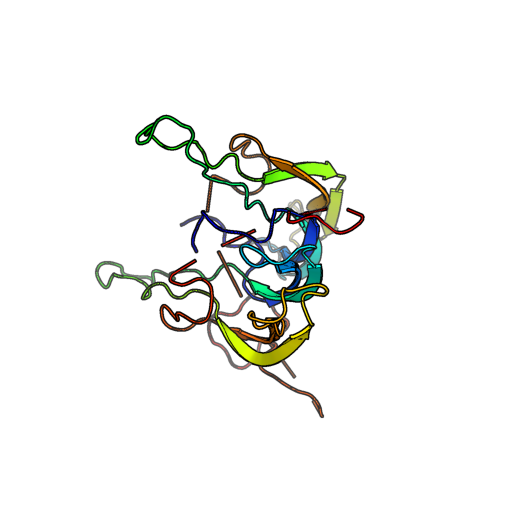2 C CA . PRO A 1 103 ? 55.332 24.769 76.905 1.00 78.07 83 PRO A CA 1
ATOM 633 C C . PRO A 1 103 ? 55.711 23.311 77.067 1.00 66.48 83 PRO A C 1
ATOM 634 O O . PRO A 1 103 ? 55.429 22.512 76.193 1.00 61.67 83 PRO A O 1
ATOM 638 N N . VAL A 1 104 ? 56.400 23.016 78.155 1.00 64.29 84 VAL A N 1
ATOM 639 C CA . VAL A 1 104 ? 56.752 21.643 78.516 1.00 72.84 84 VAL A CA 1
ATOM 640 C C . VAL A 1 104 ? 56.424 21.507 80.003 1.00 77.37 84 VAL A C 1
ATOM 641 O O . VAL A 1 104 ? 57.304 21.429 80.843 1.00 83.01 84 VAL A O 1
ATOM 645 N N . ALA A 1 105 ? 55.127 21.463 80.306 1.00 84.18 85 ALA A N 1
ATOM 646 C CA . ALA A 1 105 ? 54.623 21.520 81.672 1.00 83.39 85 ALA A CA 1
ATOM 647 C C . ALA A 1 105 ? 55.014 20.334 82.541 1.00 85.11 85 ALA A C 1
ATOM 648 O O . ALA A 1 105 ? 55.075 19.174 82.075 1.00 73.05 85 ALA A O 1
ATOM 650 N N . LEU A 1 106 ? 55.277 20.664 83.810 1.00 87.43 86 LEU A N 1
ATOM 651 C CA . LEU A 1 106 ? 55.806 19.713 84.798 1.00 91.44 86 LEU A CA 1
ATOM 652 C C . LEU A 1 106 ? 54.773 19.360 85.844 1.00 93.14 86 LEU A C 1
ATOM 653 O O . LEU A 1 106 ? 54.784 18.263 86.391 1.00 83.36 86 LEU A O 1
ATOM 658 N N . SER A 1 107 ? 53.973 20.365 86.204 1.00 97.02 87 SER A N 1
ATOM 659 C CA . SER A 1 107 ? 52.857 20.208 87.110 1.00 94.15 87 SER A CA 1
ATOM 660 C C . SER A 1 107 ? 51.998 21.448 86.930 1.00 94.67 87 SER A C 1
ATOM 661 O O . SER A 1 107 ? 52.411 22.376 86.258 1.00 94.37 87 SER A O 1
ATOM 664 N N . CYS A 1 108 ? 50.796 21.461 87.507 1.00 102.76 88 CYS A N 1
ATOM 665 C CA . CYS A 1 108 ? 49.917 22.624 87.405 1.00 107.97 88 CYS A CA 1
ATOM 666 C C . CYS A 1 108 ? 48.806 22.708 88.456 1.00 118.93 88 CYS A C 1
ATOM 667 O O . CYS A 1 108 ? 48.553 21.763 89.205 1.00 127.17 88 CYS A O 1
ATOM 670 N N . HIS A 1 109 ? 48.114 23.845 88.453 1.00 123.33 89 HIS A N 1
ATOM 671 C CA . HIS A 1 109 ? 47.069 24.141 89.416 1.00 121.18 89 HIS A CA 1
ATOM 672 C C . HIS A 1 109 ? 46.037 25.063 88.792 1.00 115.91 89 HIS A C 1
ATOM 673 O O . HIS A 1 109 ? 45.886 25.073 87.599 1.00 110.70 89 HIS A O 1
ATOM 680 N N . CYS A 1 110 ? 45.299 25.800 89.613 1.00 136.18 90 CYS A N 1
ATOM 681 C CA . CYS A 1 110 ? 44.365 26.806 89.119 1.00 146.61 90 CYS A CA 1
ATOM 682 C C . CYS A 1 110 ? 44.435 28.103 89.916 1.00 155.37 90 CYS A C 1
ATOM 683 O O . CYS A 1 110 ? 44.194 28.134 91.127 1.00 145.49 90 CYS A O 1
ATOM 686 N N . GLY A 1 111 ? 44.787 29.168 89.207 1.00 166.59 91 GLY A N 1
ATOM 687 C CA . GLY A 1 111 ? 44.830 30.510 89.761 1.00 180.57 91 GLY A CA 1
ATOM 688 C C . GLY A 1 111 ? 43.962 31.393 88.889 1.00 190.59 91 GLY A C 1
ATOM 689 O O . GLY A 1 111 ? 43.234 30.888 88.031 1.00 188.58 91 GLY A O 1
ATOM 690 N N . PRO A 1 112 ? 44.047 32.719 89.083 1.00 196.06 92 PRO A N 1
ATOM 691 C CA . PRO A 1 112 ? 43.247 33.670 88.311 1.00 196.61 92 PRO A CA 1
ATOM 692 C C . PRO A 1 112 ? 43.304 33.436 86.801 1.00 201.04 92 PRO A C 1
ATOM 693 O O . PRO A 1 112 ? 44.069 32.592 86.322 1.00 197.80 92 PRO A O 1
ATOM 697 N N . CYS A 1 113 ? 42.480 34.182 86.073 1.00 206.92 93 CYS A N 1
ATOM 698 C CA . CYS A 1 113 ? 42.446 34.136 84.610 1.00 207.32 93 CYS A CA 1
ATOM 699 C C . CYS A 1 113 ? 43.803 34.578 84.062 1.00 206.04 93 CYS A C 1
ATOM 700 O O . CYS A 1 113 ? 44.052 35.771 83.863 1.00 206.68 93 CYS A O 1
ATOM 703 N N . ARG A 1 114 ? 44.682 33.596 83.852 1.00 202.99 94 ARG A N 1
ATOM 704 C CA . ARG A 1 114 ? 46.059 33.838 83.424 1.00 201.72 94 ARG A CA 1
ATOM 705 C C . ARG A 1 114 ? 46.225 33.659 81.916 1.00 202.76 94 ARG A C 1
ATOM 706 O O . ARG A 1 114 ? 45.828 32.638 81.351 1.00 197.57 94 ARG A O 1
ATOM 714 N N . LEU A 1 115 ? 46.873 34.644 81.298 1.00 205.95 95 LEU A N 1
ATOM 715 C CA . LEU A 1 115 ? 46.972 34.756 79.841 1.00 211.20 95 LEU A CA 1
ATOM 716 C C . LEU A 1 115 ? 47.835 33.683 79.165 1.00 208.63 95 LEU A C 1
ATOM 717 O O . LEU A 1 115 ? 47.334 32.904 78.352 1.00 202.26 95 LEU A O 1
ATOM 722 N N . SER A 1 116 ? 49.130 33.669 79.477 1.00 213.00 96 SER A N 1
ATOM 723 C CA . SER A 1 116 ? 50.068 32.730 78.860 1.00 218.71 96 SER A CA 1
ATOM 724 C C . SER A 1 116 ? 49.891 32.728 77.339 1.00 218.75 96 SER A C 1
ATOM 725 O O . SER A 1 116 ? 50.032 33.771 76.698 1.00 221.16 96 SER A O 1
ATOM 728 N N . SER A 1 117 ? 49.579 31.567 76.761 1.00 218.02 97 SER A N 1
ATOM 729 C CA . SER A 1 117 ? 49.352 31.466 75.312 1.00 217.80 97 SER A CA 1
ATOM 730 C C . SER A 1 117 ? 47.907 31.842 74.992 1.00 218.27 97 SER A C 1
ATOM 731 O O . SER A 1 117 ? 47.530 33.014 75.091 1.00 219.79 97 SER A O 1
ATOM 734 N N . THR A 1 118 ? 47.098 30.862 74.604 1.00 214.92 98 THR A N 1
ATOM 735 C CA . THR A 1 118 ? 45.699 31.124 74.347 1.00 210.82 98 THR A CA 1
ATOM 736 C C . THR A 1 118 ? 45.157 31.734 75.627 1.00 207.82 98 THR A C 1
ATOM 737 O O . THR A 1 118 ? 45.278 31.132 76.692 1.00 200.85 98 THR A O 1
ATOM 741 N N . ASP A 1 119 ? 44.645 32.960 75.536 1.00 207.92 99 ASP A N 1
ATOM 742 C CA . ASP A 1 119 ? 44.129 33.672 76.708 1.00 202.83 99 ASP A CA 1
ATOM 743 C C . ASP A 1 119 ? 42.684 33.283 76.988 1.00 200.12 99 ASP A C 1
ATOM 744 O O . ASP A 1 119 ? 41.987 32.774 76.111 1.00 195.02 99 ASP A O 1
ATOM 749 N N . CYS A 1 120 ? 42.240 33.530 78.215 1.00 204.43 100 CYS A N 1
ATOM 750 C CA . CYS A 1 120 ? 40.872 33.216 78.617 1.00 205.46 100 CYS A CA 1
ATOM 751 C C . CYS A 1 120 ? 39.889 33.517 77.490 1.00 200.20 100 CYS A C 1
ATOM 752 O O . CYS A 1 120 ? 39.185 32.628 77.013 1.00 188.91 100 CYS A O 1
ATOM 755 N N . GLN A 1 126 ? 49.481 8.348 61.333 1.00 186.88 106 GLN A N 1
ATOM 756 C CA . GLN A 1 126 ? 48.991 8.836 62.617 1.00 184.11 106 GLN A CA 1
ATOM 757 C C . GLN A 1 126 ? 49.132 10.363 62.701 1.00 183.79 106 GLN A C 1
ATOM 758 O O . GLN A 1 126 ? 48.568 11.065 61.867 1.00 182.34 106 GLN A O 1
ATOM 764 N N . PRO A 1 127 ? 50.014 10.862 63.590 1.00 177.91 107 PRO A N 1
ATOM 765 C CA . PRO A 1 127 ? 50.184 12.276 63.954 1.00 166.07 107 PRO A CA 1
ATOM 766 C C . PRO A 1 127 ? 49.146 13.224 63.378 1.00 160.27 107 PRO A C 1
ATOM 767 O O . PRO A 1 127 ? 47.961 12.895 63.386 1.00 177.53 107 PRO A O 1
ATOM 771 N N . LEU A 1 128 ? 49.570 14.400 62.912 1.00 148.69 108 LEU A N 1
ATOM 772 C CA . LEU A 1 128 ? 48.631 15.421 62.430 1.00 145.86 108 LEU A CA 1
ATOM 773 C C . LEU A 1 128 ? 49.049 16.152 61.129 1.00 137.64 108 LEU A C 1
ATOM 774 O O . LEU A 1 128 ? 49.925 15.692 60.388 1.00 128.83 108 LEU A O 1
ATOM 779 N N . ALA A 1 129 ? 48.364 17.266 60.851 1.00 132.59 109 ALA A N 1
ATOM 780 C CA . ALA A 1 129 ? 48.611 18.110 59.684 1.00 125.42 109 ALA A CA 1
ATOM 781 C C . ALA A 1 129 ? 48.197 19.568 59.952 1.00 120.10 109 ALA A C 1
ATOM 782 O O . ALA A 1 129 ? 47.187 19.835 60.599 1.00 122.95 109 ALA A O 1
ATOM 784 N N . CYS A 1 130 ? 48.990 20.515 59.476 1.00 119.58 110 CYS A N 1
ATOM 785 C CA . CYS A 1 130 ? 48.641 21.934 59.596 1.00 123.87 110 CYS A CA 1
ATOM 786 C C . CYS A 1 130 ? 49.259 22.697 58.435 1.00 135.70 110 CYS A C 1
ATOM 787 O O . CYS A 1 130 ? 50.417 23.127 58.517 1.00 138.71 110 CYS A O 1
ATOM 790 N N . ASP A 1 131 ? 48.491 22.878 57.361 1.00 136.87 111 ASP A N 1
ATOM 791 C CA A ASP A 1 131 ? 49.006 23.533 56.170 0.50 135.32 111 ASP A CA 1
ATOM 792 C CA B ASP A 1 131 ? 49.009 23.560 56.182 0.50 141.20 111 ASP A CA 1
ATOM 793 C C . ASP A 1 131 ? 47.958 24.458 55.551 1.00 144.55 111 ASP A C 1
ATOM 794 O O . ASP A 1 131 ? 47.961 25.675 55.777 1.00 142.45 111 ASP A O 1
ATOM 803 N N . SER B 1 21 ? 36.219 27.243 82.435 1.00 165.80 1 SER B N 1
ATOM 804 C CA . SER B 1 21 ? 36.537 26.319 81.303 1.00 163.46 1 SER B CA 1
ATOM 805 C C . SER B 1 21 ? 35.885 26.790 80.008 1.00 164.39 1 SER B C 1
ATOM 806 O O . SER B 1 21 ? 34.660 26.831 79.896 1.00 160.83 1 SER B O 1
ATOM 809 N N . ARG B 1 22 ? 36.707 27.143 79.027 1.00 171.45 2 ARG B N 1
ATOM 810 C CA . ARG B 1 22 ? 36.198 27.588 77.735 1.00 180.55 2 ARG B CA 1
ATOM 811 C C . ARG B 1 22 ? 35.812 26.387 76.869 1.00 185.59 2 ARG B C 1
ATOM 812 O O . ARG B 1 22 ? 36.416 25.314 76.970 1.00 184.72 2 ARG B O 1
ATOM 820 N N . GLY B 1 23 ? 34.780 26.572 76.047 1.00 195.48 3 GLY B N 1
ATOM 821 C CA . GLY B 1 23 ? 34.306 25.536 75.123 1.00 195.21 3 GLY B CA 1
ATOM 822 C C . GLY B 1 23 ? 34.989 25.573 73.764 1.00 200.07 3 GLY B C 1
ATOM 823 O O . GLY B 1 23 ? 35.159 24.527 73.133 1.00 193.91 3 GLY B O 1
ATOM 824 N N . PRO B 1 24 ? 35.306 26.787 73.265 1.00 205.22 4 PRO B N 1
ATOM 825 C CA . PRO B 1 24 ? 36.032 26.906 71.991 1.00 210.40 4 PRO B CA 1
ATOM 826 C C . PRO B 1 24 ? 37.546 26.818 72.149 1.00 212.65 4 PRO B C 1
ATOM 827 O O . PRO B 1 24 ? 38.098 27.308 73.134 1.00 210.69 4 PRO B O 1
ATOM 831 N N . LEU B 1 25 ? 38.227 26.223 71.181 1.00 217.65 5 LEU B N 1
ATOM 832 C CA . LEU B 1 25 ? 39.662 26.154 71.288 1.00 222.21 5 LEU B CA 1
ATOM 833 C C . LEU B 1 25 ? 40.196 24.754 71.024 1.00 221.34 5 LEU B C 1
ATOM 834 O O . LEU B 1 25 ? 39.495 23.770 71.198 1.00 212.04 5 LEU B O 1
ATOM 839 N N . ARG B 1 26 ? 41.471 24.705 70.645 1.00 225.13 6 ARG B N 1
ATOM 840 C CA . ARG B 1 26 ? 42.205 23.494 70.288 1.00 218.17 6 ARG B CA 1
ATOM 841 C C . ARG B 1 26 ? 43.156 23.153 71.441 1.00 212.39 6 ARG B C 1
ATOM 842 O O . ARG B 1 26 ? 43.509 24.045 72.197 1.00 219.83 6 ARG B O 1
ATOM 850 N N . PRO B 1 27 ? 43.849 22.012 71.415 1.00 196.78 7 PRO B N 1
ATOM 851 C CA . PRO B 1 27 ? 44.310 21.111 70.404 1.00 186.30 7 PRO B CA 1
ATOM 852 C C . PRO B 1 27 ? 43.273 20.354 69.613 1.00 178.94 7 PRO B C 1
ATOM 853 O O . PRO B 1 27 ? 42.379 19.713 70.174 1.00 181.67 7 PRO B O 1
ATOM 857 N N . LEU B 1 28 ? 43.461 20.371 68.303 1.00 169.36 8 LEU B N 1
ATOM 858 C CA . LEU B 1 28 ? 42.660 19.557 67.424 1.00 162.83 8 LEU B CA 1
ATOM 859 C C . LEU B 1 28 ? 42.246 18.336 68.239 1.00 154.31 8 LEU B C 1
ATOM 860 O O . LEU B 1 28 ? 43.079 17.688 68.887 1.00 146.04 8 LEU B O 1
ATOM 865 N N . CYS B 1 29 ? 40.959 18.026 68.224 1.00 144.01 9 CYS B N 1
ATOM 866 C CA . CYS B 1 29 ? 40.464 16.939 69.047 1.00 135.53 9 CYS B CA 1
ATOM 867 C C . CYS B 1 29 ? 40.982 15.568 68.622 1.00 118.47 9 CYS B C 1
ATOM 868 O O . CYS B 1 29 ? 40.724 15.093 67.524 1.00 105.14 9 CYS B O 1
ATOM 871 N N . GLN B 1 30 ? 41.590 14.907 69.598 1.00 108.62 10 GLN B N 1
ATOM 872 C CA . GLN B 1 30 ? 42.342 13.681 69.417 1.00 102.62 10 GLN B CA 1
ATOM 873 C C . GLN B 1 30 ? 42.187 12.776 70.642 1.00 100.83 10 GLN B C 1
ATOM 874 O O . GLN B 1 30 ? 41.535 13.162 71.630 1.00 109.54 10 GLN B O 1
ATOM 880 N N . PRO B 1 31 ? 42.817 11.591 70.619 1.00 93.53 11 PRO B N 1
ATOM 881 C CA . PRO B 1 31 ? 42.633 10.716 71.768 1.00 87.87 11 PRO B CA 1
ATOM 882 C C . PRO B 1 31 ? 43.684 11.031 72.823 1.00 85.99 11 PRO B C 1
ATOM 883 O O . PRO B 1 31 ? 44.882 11.115 72.495 1.00 89.26 11 PRO B O 1
ATOM 887 N N . ILE B 1 32 ? 43.265 11.234 74.069 1.00 83.40 12 ILE B N 1
ATOM 888 C CA . ILE B 1 32 ? 44.227 11.539 75.151 1.00 78.98 12 ILE B CA 1
ATOM 889 C C . ILE B 1 32 ? 44.023 10.827 76.468 1.00 69.22 12 ILE B C 1
ATOM 890 O O . ILE B 1 32 ? 43.072 11.111 77.190 1.00 64.90 12 ILE B O 1
ATOM 895 N N . ASN B 1 33 ? 44.951 9.914 76.756 1.00 63.42 13 ASN B N 1
ATOM 896 C CA . ASN B 1 33 ? 45.073 9.302 78.055 1.00 62.97 13 ASN B CA 1
ATOM 897 C C . ASN B 1 33 ? 44.700 10.337 79.109 1.00 63.66 13 ASN B C 1
ATOM 898 O O . ASN B 1 33 ? 45.294 11.380 79.176 1.00 80.85 13 ASN B O 1
ATOM 903 N N . ALA B 1 34 ? 43.717 10.086 79.932 1.00 67.56 14 ALA B N 1
ATOM 904 C CA . ALA B 1 34 ? 43.320 11.042 80.963 1.00 68.55 14 ALA B CA 1
ATOM 905 C C . ALA B 1 34 ? 42.979 10.302 82.239 1.00 70.41 14 ALA B C 1
ATOM 906 O O . ALA B 1 34 ? 42.419 9.203 82.197 1.00 69.76 14 ALA B O 1
ATOM 908 N N . THR B 1 35 ? 43.362 10.874 83.376 1.00 80.65 15 THR B N 1
ATOM 909 C CA . THR B 1 35 ? 43.217 10.195 84.670 1.00 87.16 15 THR B CA 1
ATOM 910 C C . THR B 1 35 ? 42.006 10.646 85.462 1.00 90.40 15 THR B C 1
ATOM 911 O O . THR B 1 35 ? 41.969 11.758 85.975 1.00 93.68 15 THR B O 1
ATOM 915 N N . LEU B 1 36 ? 41.050 9.716 85.566 1.00 91.90 16 LEU B N 1
ATOM 916 C CA . LEU B 1 36 ? 39.766 9.951 86.162 1.00 95.77 16 LEU B CA 1
ATOM 917 C C . LEU B 1 36 ? 39.664 9.135 87.436 1.00 104.69 16 LEU B C 1
ATOM 918 O O . LEU B 1 36 ? 40.353 8.111 87.579 1.00 103.25 16 LEU B O 1
ATOM 923 N N . ALA B 1 37 ? 38.807 9.576 88.354 1.00 103.70 17 ALA B N 1
ATOM 924 C CA . ALA B 1 37 ? 38.612 8.858 89.588 1.00 106.50 17 ALA B CA 1
ATOM 925 C C . ALA B 1 37 ? 37.153 8.522 89.769 1.00 115.72 17 ALA B C 1
ATOM 926 O O . ALA B 1 37 ? 36.343 9.430 89.977 1.00 124.44 17 ALA B O 1
ATOM 928 N N . ALA B 1 38 ? 36.812 7.229 89.693 1.00 114.91 18 ALA B N 1
ATOM 929 C CA . ALA B 1 38 ? 35.420 6.781 89.895 1.00 106.52 18 ALA B CA 1
ATOM 930 C C . ALA B 1 38 ? 35.117 6.666 91.397 1.00 107.79 18 ALA B C 1
ATOM 931 O O . ALA B 1 38 ? 35.929 6.128 92.156 1.00 96.92 18 ALA B O 1
ATOM 933 N N . GLU B 1 39 ? 33.956 7.204 91.793 1.00 109.46 19 GLU B N 1
ATOM 934 C CA . GLU B 1 39 ? 33.512 7.274 93.186 1.00 112.70 19 GLU B CA 1
ATOM 935 C C . GLU B 1 39 ? 31.983 7.197 93.307 1.00 117.86 19 GLU B C 1
ATOM 936 O O . GLU B 1 39 ? 31.257 7.752 92.485 1.00 112.74 19 GLU B O 1
ATOM 942 N N . LYS B 1 40 ? 31.504 6.524 94.358 1.00 127.46 20 LYS B N 1
ATOM 943 C CA . LYS B 1 40 ? 30.065 6.412 94.654 1.00 124.43 20 LYS B CA 1
ATOM 944 C C . LYS B 1 40 ? 29.799 6.722 96.127 1.00 124.50 20 LYS B C 1
ATOM 945 O O . LYS B 1 40 ? 30.670 6.508 96.956 1.00 121.92 20 LYS B O 1
ATOM 951 N N . GLU B 1 41 ? 28.602 7.216 96.458 1.00 128.36 21 GLU B N 1
ATOM 952 C CA . GLU B 1 41 ? 28.200 7.316 97.861 1.00 131.03 21 GLU B CA 1
ATOM 953 C C . GLU B 1 41 ? 27.943 5.897 98.362 1.00 132.90 21 GLU B C 1
ATOM 954 O O . GLU B 1 41 ? 28.125 4.937 97.623 1.00 143.24 21 GLU B O 1
ATOM 960 N N . ALA B 1 42 ? 27.584 5.743 99.627 1.00 133.02 22 ALA B N 1
ATOM 961 C CA . ALA B 1 42 ? 27.420 4.414 100.203 1.00 129.07 22 ALA B CA 1
ATOM 962 C C . ALA B 1 42 ? 28.741 3.670 100.116 1.00 130.91 22 ALA B C 1
ATOM 963 O O . ALA B 1 42 ? 29.236 3.147 101.118 1.00 140.91 22 ALA B O 1
ATOM 965 N N . CYS B 1 43 ? 29.305 3.601 98.912 1.00 123.74 23 CYS B N 1
ATOM 966 C CA . CYS B 1 43 ? 30.600 2.975 98.727 1.00 119.10 23 CYS B CA 1
ATOM 967 C C . CYS B 1 43 ? 31.616 3.785 99.517 1.00 118.13 23 CYS B C 1
ATOM 968 O O . CYS B 1 43 ? 31.515 5.014 99.561 1.00 111.31 23 CYS B O 1
ATOM 971 N N . PRO B 1 44 ? 32.557 3.097 100.186 1.00 117.66 24 PRO B N 1
ATOM 972 C CA . PRO B 1 44 ? 33.473 3.752 101.113 1.00 119.52 24 PRO B CA 1
ATOM 973 C C . PRO B 1 44 ? 34.670 4.484 100.505 1.00 117.17 24 PRO B C 1
ATOM 974 O O . PRO B 1 44 ? 35.173 5.422 101.102 1.00 117.33 24 PRO B O 1
ATOM 978 N N . VAL B 1 45 ? 35.114 4.085 99.324 1.00 119.73 25 VAL B N 1
ATOM 979 C CA . VAL B 1 45 ? 36.350 4.616 98.795 1.00 116.47 25 VAL B CA 1
ATOM 980 C C . VAL B 1 45 ? 36.216 5.050 97.334 1.00 120.76 25 VAL B C 1
ATOM 981 O O . VAL B 1 45 ? 35.380 4.532 96.577 1.00 112.46 25 VAL B O 1
ATOM 985 N N . CYS B 1 46 ? 36.998 6.065 96.977 1.00 123.68 26 CYS B N 1
ATOM 986 C CA . CYS B 1 46 ? 37.045 6.566 95.619 1.00 119.96 26 CYS B CA 1
ATOM 987 C C . CYS B 1 46 ? 38.292 6.035 94.939 1.00 119.96 26 CYS B C 1
ATOM 988 O O . CYS B 1 46 ? 39.382 6.087 95.511 1.00 128.15 26 CYS B O 1
ATOM 991 N N . ILE B 1 47 ? 38.151 5.580 93.699 1.00 118.80 27 ILE B N 1
ATOM 992 C CA . ILE B 1 47 ? 39.275 4.976 92.996 1.00 114.89 27 ILE B CA 1
ATOM 993 C C . ILE B 1 47 ? 39.531 5.658 91.636 1.00 114.07 27 ILE B C 1
ATOM 994 O O . ILE B 1 47 ? 38.606 6.088 90.944 1.00 106.45 27 ILE B O 1
ATOM 999 N N . THR B 1 48 ? 40.811 5.742 91.281 1.00 110.74 28 THR B N 1
ATOM 1000 C CA . THR B 1 48 ? 41.288 6.599 90.202 1.00 100.78 28 THR B CA 1
ATOM 1001 C C . THR B 1 48 ? 42.006 5.778 89.136 1.00 101.49 28 THR B C 1
ATOM 1002 O O . THR B 1 48 ? 42.778 4.858 89.440 1.00 107.39 28 THR B O 1
ATOM 1006 N N . PHE B 1 49 ? 41.767 6.141 87.878 1.00 89.25 29 PHE B N 1
ATOM 1007 C CA . PHE B 1 49 ? 42.136 5.290 86.744 1.00 87.96 29 PHE B CA 1
ATOM 1008 C C . PHE B 1 49 ? 42.257 6.156 85.480 1.00 90.99 29 PHE B C 1
ATOM 1009 O O . PHE B 1 49 ? 41.629 7.228 85.384 1.00 80.92 29 PHE B O 1
ATOM 1017 N N . THR B 1 50 ? 42.980 5.624 84.485 1.00 93.52 30 THR B N 1
ATOM 1018 C CA . THR B 1 50 ? 43.260 6.316 83.239 1.00 95.11 30 THR B CA 1
ATOM 1019 C C . THR B 1 50 ? 42.733 5.591 82.013 1.00 93.32 30 THR B C 1
ATOM 1020 O O . THR B 1 50 ? 42.846 4.368 81.887 1.00 93.07 30 THR B O 1
ATOM 1024 N N . THR B 1 51 ? 42.219 6.378 81.078 1.00 88.55 31 THR B N 1
ATOM 1025 C CA . THR B 1 51 ? 41.757 5.882 79.790 1.00 82.27 31 THR B CA 1
ATOM 1026 C C . THR B 1 51 ? 41.934 7.058 78.792 1.00 77.40 31 THR B C 1
ATOM 1027 O O . THR B 1 51 ? 41.878 8.222 79.155 1.00 63.16 31 THR B O 1
ATOM 1031 N N . SER B 1 52 ? 42.090 6.740 77.517 1.00 78.40 32 SER B N 1
ATOM 1032 C CA . SER B 1 52 ? 42.053 7.792 76.529 1.00 79.29 32 SER B CA 1
ATOM 1033 C C . SER B 1 52 ? 40.628 8.316 76.455 1.00 77.81 32 SER B C 1
ATOM 1034 O O . SER B 1 52 ? 39.658 7.582 76.634 1.00 79.12 32 SER B O 1
ATOM 1037 N N . ILE B 1 53 ? 40.501 9.609 76.287 1.00 84.98 33 ILE B N 1
ATOM 1038 C CA . ILE B 1 53 ? 39.229 10.232 76.059 1.00 91.03 33 ILE B CA 1
ATOM 1039 C C . ILE B 1 53 ? 39.426 11.178 74.857 1.00 104.48 33 ILE B C 1
ATOM 1040 O O . ILE B 1 53 ? 40.552 11.385 74.387 1.00 116.17 33 ILE B O 1
ATOM 1045 N N . CYS B 1 54 ? 38.358 11.785 74.372 1.00 110.35 34 CYS B N 1
ATOM 1046 C CA . CYS B 1 54 ? 38.473 12.615 73.193 1.00 111.75 34 CYS B CA 1
ATOM 1047 C C . CYS B 1 54 ? 38.365 14.065 73.533 1.00 119.09 34 CYS B C 1
ATOM 1048 O O . CYS B 1 54 ? 37.390 14.480 74.153 1.00 122.37 34 CYS B O 1
ATOM 1051 N N . ALA B 1 55 ? 39.368 14.827 73.091 1.00 135.42 35 ALA B N 1
ATOM 1052 C CA . ALA B 1 55 ? 39.547 16.232 73.489 1.00 146.08 35 ALA B CA 1
ATOM 1053 C C . ALA B 1 55 ? 38.317 17.088 73.251 1.00 155.53 35 ALA B C 1
ATOM 1054 O O . ALA B 1 55 ? 37.984 17.936 74.081 1.00 159.41 35 ALA B O 1
ATOM 1056 N N . GLY B 1 56 ? 37.666 16.879 72.108 1.00 163.67 36 GLY B N 1
ATOM 1057 C CA . GLY B 1 56 ? 36.403 17.540 71.805 1.00 166.47 36 GLY B CA 1
ATOM 1058 C C . GLY B 1 56 ? 36.490 18.929 71.223 1.00 174.64 36 GLY B C 1
ATOM 1059 O O . GLY B 1 56 ? 35.458 19.576 71.056 1.00 187.12 36 GLY B O 1
ATOM 1060 N N . TYR B 1 57 ? 37.693 19.399 70.895 1.00 177.44 37 TYR B N 1
ATOM 1061 C CA . TYR B 1 57 ? 37.838 20.762 70.371 1.00 177.54 37 TYR B CA 1
ATOM 1062 C C . TYR B 1 57 ? 37.807 20.867 68.857 1.00 179.10 37 TYR B C 1
ATOM 1063 O O . TYR B 1 57 ? 38.847 20.846 68.200 1.00 183.70 37 TYR B O 1
ATOM 1072 N N . CYS B 1 58 ? 36.591 21.003 68.329 1.00 183.23 38 CYS B N 1
ATOM 1073 C CA . CYS B 1 58 ? 36.357 21.171 66.902 1.00 188.01 38 CYS B CA 1
ATOM 1074 C C . CYS B 1 58 ? 36.194 22.659 66.603 1.00 198.55 38 CYS B C 1
ATOM 1075 O O . CYS B 1 58 ? 35.892 23.447 67.505 1.00 203.90 38 CYS B O 1
ATOM 1078 N N . PRO B 1 59 ? 36.377 23.049 65.330 1.00 203.41 39 PRO B N 1
ATOM 1079 C CA . PRO B 1 59 ? 36.283 24.456 64.961 1.00 199.56 39 PRO B CA 1
ATOM 1080 C C . PRO B 1 59 ? 34.870 25.023 65.000 1.00 202.65 39 PRO B C 1
ATOM 1081 O O . PRO B 1 59 ? 34.006 24.563 64.251 1.00 201.71 39 PRO B O 1
ATOM 1085 N N . SER B 1 60 ? 34.643 25.997 65.884 1.00 202.86 40 SER B N 1
ATOM 1086 C CA . SER B 1 60 ? 33.411 26.781 65.877 1.00 204.51 40 SER B CA 1
ATOM 1087 C C . SER B 1 60 ? 33.641 27.787 64.760 1.00 209.25 40 SER B C 1
ATOM 1088 O O . SER B 1 60 ? 33.792 28.984 64.996 1.00 216.81 40 SER B O 1
ATOM 1091 N N . MET B 1 61 ? 33.658 27.273 63.534 1.00 209.97 41 MET B N 1
ATOM 1092 C CA . MET B 1 61 ? 34.120 28.023 62.370 1.00 214.75 41 MET B CA 1
ATOM 1093 C C . MET B 1 61 ? 33.037 28.780 61.592 1.00 226.02 41 MET B C 1
ATOM 1094 O O . MET B 1 61 ? 31.919 28.292 61.421 1.00 222.80 41 MET B O 1
ATOM 1099 N N . LYS B 1 62 ? 33.403 29.973 61.114 1.00 235.44 42 LYS B N 1
ATOM 1100 C CA . LYS B 1 62 ? 32.518 30.827 60.310 1.00 244.28 42 LYS B CA 1
ATOM 1101 C C . LYS B 1 62 ? 32.798 30.656 58.817 1.00 253.08 42 LYS B C 1
ATOM 1102 O O . LYS B 1 62 ? 33.954 30.564 58.399 1.00 260.79 42 LYS B O 1
ATOM 1108 N N . ARG B 1 63 ? 31.735 30.641 58.016 1.00 259.26 43 ARG B N 1
ATOM 1109 C CA . ARG B 1 63 ? 31.847 30.466 56.566 1.00 265.80 43 ARG B CA 1
ATOM 1110 C C . ARG B 1 63 ? 32.003 31.814 55.852 1.00 273.01 43 ARG B C 1
ATOM 1111 O O . ARG B 1 63 ? 32.349 32.816 56.482 1.00 274.43 43 ARG B O 1
ATOM 1119 N N . VAL B 1 64 ? 31.785 31.824 54.535 1.00 277.38 44 VAL B N 1
ATOM 1120 C CA . VAL B 1 64 ? 31.830 33.057 53.747 1.00 282.43 44 VAL B CA 1
ATOM 1121 C C . VAL B 1 64 ? 30.905 34.094 54.370 1.00 284.05 44 VAL B C 1
ATOM 1122 O O . VAL B 1 64 ? 31.237 35.278 54.432 1.00 283.33 44 VAL B O 1
ATOM 1126 N N . LEU B 1 65 ? 29.738 33.628 54.812 1.00 284.25 45 LEU B N 1
ATOM 1127 C CA . LEU B 1 65 ? 28.752 34.474 55.470 1.00 286.28 45 LEU B CA 1
ATOM 1128 C C . LEU B 1 65 ? 29.261 34.830 56.863 1.00 283.56 45 LEU B C 1
ATOM 1129 O O . LEU B 1 65 ? 29.496 33.945 57.682 1.00 272.01 45 LEU B O 1
ATOM 1134 N N . PRO B 1 66 ? 29.444 36.130 57.133 1.00 285.74 46 PRO B N 1
ATOM 1135 C CA . PRO B 1 66 ? 29.985 36.634 58.408 1.00 283.32 46 PRO B CA 1
ATOM 1136 C C . PRO B 1 66 ? 29.212 36.343 59.714 1.00 277.56 46 PRO B C 1
ATOM 1137 O O . PRO B 1 66 ? 29.837 35.991 60.718 1.00 272.38 46 PRO B O 1
ATOM 1141 N N . VAL B 1 67 ? 27.891 36.510 59.718 1.00 277.69 47 VAL B N 1
ATOM 1142 C CA . VAL B 1 67 ? 27.113 36.384 60.957 1.00 271.91 47 VAL B CA 1
ATOM 1143 C C . VAL B 1 67 ? 26.018 35.306 60.916 1.00 266.01 47 VAL B C 1
ATOM 1144 O O . VAL B 1 67 ? 24.824 35.607 60.942 1.00 266.79 47 VAL B O 1
ATOM 1148 N N . ILE B 1 68 ? 26.438 34.042 60.917 1.00 258.98 48 ILE B N 1
ATOM 1149 C CA . ILE B 1 68 ? 25.497 32.922 60.930 1.00 258.07 48 ILE B CA 1
ATOM 1150 C C . ILE B 1 68 ? 25.350 32.426 62.369 1.00 254.21 48 ILE B C 1
ATOM 1151 O O . ILE B 1 68 ? 25.855 31.361 62.720 1.00 251.06 48 ILE B O 1
ATOM 1156 N N . LEU B 1 69 ? 24.693 33.233 63.199 1.00 256.57 49 LEU B N 1
ATOM 1157 C CA . LEU B 1 69 ? 24.390 32.883 64.593 1.00 253.31 49 LEU B CA 1
ATOM 1158 C C . LEU B 1 69 ? 22.865 32.875 64.709 1.00 256.66 49 LEU B C 1
ATOM 1159 O O . LEU B 1 69 ? 22.225 33.660 64.009 1.00 267.20 49 LEU B O 1
ATOM 1164 N N . PRO B 1 70 ? 22.248 32.077 65.592 1.00 252.92 50 PRO B N 1
ATOM 1165 C CA . PRO B 1 70 ? 22.841 31.236 66.639 1.00 247.93 50 PRO B CA 1
ATOM 1166 C C . PRO B 1 70 ? 23.988 30.294 66.273 1.00 244.82 50 PRO B C 1
ATOM 1167 O O . PRO B 1 70 ? 23.813 29.388 65.449 1.00 241.10 50 PRO B O 1
ATOM 1171 N N . PRO B 1 71 ? 25.133 30.445 66.960 1.00 245.32 51 PRO B N 1
ATOM 1172 C CA . PRO B 1 71 ? 26.268 29.564 66.725 1.00 242.89 51 PRO B CA 1
ATOM 1173 C C . PRO B 1 71 ? 25.867 28.096 66.848 1.00 241.29 51 PRO B C 1
ATOM 1174 O O . PRO B 1 71 ? 24.878 27.774 67.512 1.00 243.02 51 PRO B O 1
ATOM 1178 N N . MET B 1 72 ? 26.642 27.226 66.212 1.00 234.52 52 MET B N 1
ATOM 1179 C CA . MET B 1 72 ? 26.387 25.787 66.217 1.00 225.86 52 MET B CA 1
ATOM 1180 C C . MET B 1 72 ? 26.655 25.185 67.595 1.00 220.12 52 MET B C 1
ATOM 1181 O O . MET B 1 72 ? 27.297 25.819 68.435 1.00 210.62 52 MET B O 1
ATOM 1186 N N . PRO B 1 73 ? 26.198 23.938 67.825 1.00 220.32 53 PRO B N 1
ATOM 1187 C CA . PRO B 1 73 ? 26.492 23.285 69.100 1.00 219.46 53 PRO B CA 1
ATOM 1188 C C . PRO B 1 73 ? 27.955 22.840 69.164 1.00 215.38 53 PRO B C 1
ATOM 1189 O O . PRO B 1 73 ? 28.254 21.741 69.638 1.00 211.32 53 PRO B O 1
ATOM 1193 N N . GLN B 1 74 ? 28.837 23.702 68.654 1.00 213.11 54 GLN B N 1
ATOM 1194 C CA . GLN B 1 74 ? 30.294 23.509 68.650 1.00 208.64 54 GLN B CA 1
ATOM 1195 C C . GLN B 1 74 ? 30.853 22.397 67.760 1.00 207.48 54 GLN B C 1
ATOM 1196 O O . GLN B 1 74 ? 32.072 22.252 67.672 1.00 212.33 54 GLN B O 1
ATOM 1202 N N . ARG B 1 75 ? 29.997 21.647 67.066 1.00 205.81 55 ARG B N 1
ATOM 1203 C CA . ARG B 1 75 ? 30.464 20.486 66.313 1.00 196.30 55 ARG B CA 1
ATOM 1204 C C . ARG B 1 75 ? 31.333 19.671 67.259 1.00 186.62 55 ARG B C 1
ATOM 1205 O O . ARG B 1 75 ? 32.277 19.014 66.832 1.00 189.83 55 ARG B O 1
ATOM 1213 N N . VAL B 1 76 ? 30.985 19.709 68.546 1.00 176.40 56 VAL B N 1
ATOM 1214 C CA . VAL B 1 76 ? 31.791 19.107 69.613 1.00 166.70 56 VAL B CA 1
ATOM 1215 C C . VAL B 1 76 ? 32.399 17.771 69.190 1.00 163.20 56 VAL B C 1
ATOM 1216 O O . VAL B 1 76 ? 31.691 16.882 68.706 1.00 161.04 56 VAL B O 1
ATOM 1220 N N . CYS B 1 77 ? 33.715 17.640 69.354 1.00 161.65 57 CYS B N 1
ATOM 1221 C CA . CYS B 1 77 ? 34.386 16.392 69.007 1.00 161.37 57 CYS B CA 1
ATOM 1222 C C . CYS B 1 77 ? 34.140 15.317 70.054 1.00 154.48 57 CYS B C 1
ATOM 1223 O O . CYS B 1 77 ? 34.240 15.559 71.254 1.00 152.75 57 CYS B O 1
ATOM 1226 N N . THR B 1 78 ? 33.831 14.120 69.572 1.00 153.97 58 THR B N 1
ATOM 1227 C CA . THR B 1 78 ? 33.434 13.028 70.433 1.00 152.44 58 THR B CA 1
ATOM 1228 C C . THR B 1 78 ? 33.715 11.688 69.751 1.00 144.81 58 THR B C 1
ATOM 1229 O O . THR B 1 78 ? 34.047 11.621 68.574 1.00 144.55 58 THR B O 1
ATOM 1233 N N . TYR B 1 79 ? 33.700 10.646 70.563 1.00 141.57 59 TYR B N 1
ATOM 1234 C CA . TYR B 1 79 ? 33.925 9.256 70.155 1.00 135.22 59 TYR B CA 1
ATOM 1235 C C . TYR B 1 79 ? 33.486 8.889 68.738 1.00 136.66 59 TYR B C 1
ATOM 1236 O O . TYR B 1 79 ? 32.345 9.149 68.327 1.00 138.43 59 TYR B O 1
ATOM 1245 N N . HIS B 1 80 ? 34.421 8.310 67.991 1.00 132.67 60 HIS B N 1
ATOM 1246 C CA . HIS B 1 80 ? 34.120 7.735 66.686 1.00 133.82 60 HIS B CA 1
ATOM 1247 C C . HIS B 1 80 ? 34.189 6.224 66.852 1.00 136.48 60 HIS B C 1
ATOM 1248 O O . HIS B 1 80 ? 33.236 5.525 66.526 1.00 156.98 60 HIS B O 1
ATOM 1255 N N . GLU B 1 81 ? 35.299 5.730 67.392 1.00 129.44 61 GLU B N 1
ATOM 1256 C CA . GLU B 1 81 ? 35.472 4.306 67.651 1.00 134.87 61 GLU B CA 1
ATOM 1257 C C . GLU B 1 81 ? 35.936 4.104 69.096 1.00 133.78 61 GLU B C 1
ATOM 1258 O O . GLU B 1 81 ? 36.776 4.857 69.596 1.00 126.65 61 GLU B O 1
ATOM 1264 N N . LEU B 1 82 ? 35.417 3.075 69.765 1.00 139.65 62 LEU B N 1
ATOM 1265 C CA . LEU B 1 82 ? 35.707 2.885 71.189 1.00 133.38 62 LEU B CA 1
ATOM 1266 C C . LEU B 1 82 ? 35.142 1.638 71.780 1.00 121.74 62 LEU B C 1
ATOM 1267 O O . LEU B 1 82 ? 34.233 1.048 71.212 1.00 132.23 62 LEU B O 1
ATOM 1272 N N . ARG B 1 83 ? 35.649 1.296 72.964 1.00 109.09 63 ARG B N 1
ATOM 1273 C CA . ARG B 1 83 ? 35.126 0.198 73.773 1.00 103.05 63 ARG B CA 1
ATOM 1274 C C . ARG B 1 83 ? 34.793 0.683 75.171 1.00 91.38 63 ARG B C 1
ATOM 1275 O O . ARG B 1 83 ? 34.324 1.797 75.367 1.00 87.96 63 ARG B O 1
ATOM 1283 N N . PHE B 1 84 ? 35.046 -0.158 76.161 1.00 84.58 64 PHE B N 1
ATOM 1284 C CA . PHE B 1 84 ? 34.664 0.126 77.525 1.00 72.57 64 PHE B CA 1
ATOM 1285 C C . PHE B 1 84 ? 35.380 -0.794 78.450 1.00 69.72 64 PHE B C 1
ATOM 1286 O O . PHE B 1 84 ? 35.987 -1.769 78.054 1.00 64.61 64 PHE B O 1
ATOM 1294 N N . ALA B 1 85 ? 35.329 -0.413 79.705 1.00 75.65 65 ALA B N 1
ATOM 1295 C CA . ALA B 1 85 ? 35.839 -1.219 80.795 1.00 78.62 65 ALA B CA 1
ATOM 1296 C C . ALA B 1 85 ? 35.277 -0.602 82.072 1.00 76.04 65 ALA B C 1
ATOM 1297 O O . ALA B 1 85 ? 34.721 0.495 82.044 1.00 67.25 65 ALA B O 1
ATOM 1299 N N . SER B 1 86 ? 35.396 -1.352 83.161 1.00 78.75 66 SER B N 1
ATOM 1300 C CA . SER B 1 86 ? 34.893 -0.947 84.449 1.00 83.11 66 SER B CA 1
ATOM 1301 C C . SER B 1 86 ? 35.730 -1.433 85.626 1.00 87.12 66 SER B C 1
ATOM 1302 O O . SER B 1 86 ? 36.503 -2.394 85.525 1.00 83.87 66 SER B O 1
ATOM 1305 N N . VAL B 1 87 ? 35.493 -0.750 86.747 1.00 92.00 67 VAL B N 1
ATOM 1306 C CA . VAL B 1 87 ? 36.124 -0.996 88.014 1.00 95.58 67 VAL B CA 1
ATOM 1307 C C . VAL B 1 87 ? 35.045 -1.404 89.010 1.00 99.77 67 VAL B C 1
ATOM 1308 O O . VAL B 1 87 ? 33.870 -1.065 88.829 1.00 99.66 67 VAL B O 1
ATOM 1312 N N . ARG B 1 88 ? 35.439 -2.085 90.085 1.00 98.56 68 ARG B N 1
ATOM 1313 C CA . ARG B 1 88 ? 34.495 -2.408 91.136 1.00 97.45 68 ARG B CA 1
ATOM 1314 C C . ARG B 1 88 ? 34.911 -1.715 92.415 1.00 94.93 68 ARG B C 1
ATOM 1315 O O . ARG B 1 88 ? 35.708 -2.252 93.197 1.00 100.21 68 ARG B O 1
ATOM 1323 N N . LEU B 1 89 ? 34.328 -0.545 92.645 1.00 87.66 69 LEU B N 1
ATOM 1324 C CA . LEU B 1 89 ? 34.539 0.179 93.888 1.00 89.32 69 LEU B CA 1
ATOM 1325 C C . LEU B 1 89 ? 34.395 -0.777 95.072 1.00 92.11 69 LEU B C 1
ATOM 1326 O O . LEU B 1 89 ? 33.306 -1.277 95.321 1.00 94.63 69 LEU B O 1
ATOM 1331 N N . PRO B 1 90 ? 35.488 -1.018 95.824 1.00 95.73 70 PRO B N 1
ATOM 1332 C CA . PRO B 1 90 ? 35.449 -1.996 96.923 1.00 98.36 70 PRO B CA 1
ATOM 1333 C C . PRO B 1 90 ? 34.747 -1.540 98.175 1.00 98.72 70 PRO B C 1
ATOM 1334 O O . PRO B 1 90 ? 34.577 -0.351 98.400 1.00 100.18 70 PRO B O 1
ATOM 1338 N N . GLY B 1 91 ? 34.372 -2.496 99.007 1.00 102.55 71 GLY B N 1
ATOM 1339 C CA . GLY B 1 91 ? 33.806 -2.183 100.314 1.00 104.58 71 GLY B CA 1
ATOM 1340 C C . GLY B 1 91 ? 32.407 -1.640 100.249 1.00 105.00 71 GLY B C 1
ATOM 1341 O O . GLY B 1 91 ? 31.837 -1.286 101.286 1.00 107.11 71 GLY B O 1
ATOM 1342 N N . CYS B 1 92 ? 31.847 -1.607 99.037 1.00 106.16 72 CYS B N 1
ATOM 1343 C CA . CYS B 1 92 ? 30.488 -1.147 98.816 1.00 107.89 72 CYS B CA 1
ATOM 1344 C C . CYS B 1 92 ? 29.474 -2.012 99.554 1.00 115.08 72 CYS B C 1
ATOM 1345 O O . CYS B 1 92 ? 29.554 -3.237 99.541 1.00 120.87 72 CYS B O 1
ATOM 1348 N N . PRO B 1 93 ? 28.515 -1.365 100.207 1.00 119.46 73 PRO B N 1
ATOM 1349 C CA . PRO B 1 93 ? 27.484 -2.053 100.958 1.00 122.89 73 PRO B CA 1
ATOM 1350 C C . PRO B 1 93 ? 26.891 -3.217 100.170 1.00 125.35 73 PRO B 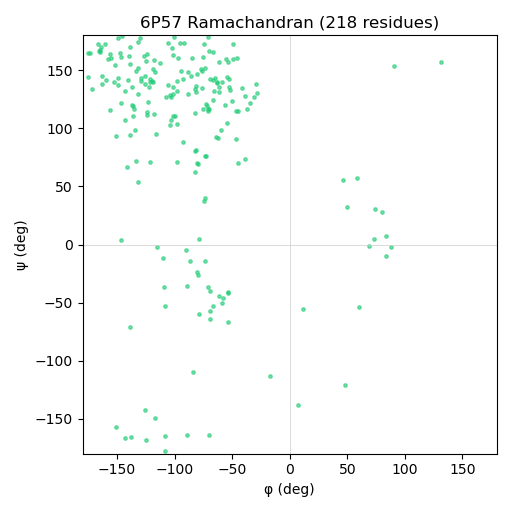C 1
ATOM 1351 O O . PRO B 1 93 ? 27.009 -3.253 98.945 1.00 122.90 73 PRO B O 1
ATOM 1355 N N . PRO B 1 94 ? 26.241 -4.161 100.879 1.00 131.06 74 PRO B N 1
ATOM 1356 C CA . PRO B 1 94 ? 25.644 -5.363 100.304 1.00 131.81 74 PRO B CA 1
ATOM 1357 C C . PRO B 1 94 ? 24.676 -5.090 99.154 1.00 130.72 74 PRO B C 1
ATOM 1358 O O . PRO B 1 94 ? 24.946 -5.440 98.009 1.00 125.96 74 PRO B O 1
ATOM 1362 N N . GLY B 1 95 ? 23.561 -4.452 99.464 1.00 136.94 75 GLY B N 1
ATOM 1363 C CA . GLY B 1 95 ? 22.517 -4.231 98.481 1.00 142.53 75 GLY B CA 1
ATOM 1364 C C . GLY B 1 95 ? 22.777 -3.043 97.590 1.00 137.33 75 GLY B C 1
ATOM 1365 O O . GLY B 1 95 ? 21.986 -2.104 97.579 1.00 133.79 75 GLY B O 1
ATOM 1366 N N . VAL B 1 96 ? 23.866 -3.116 96.822 1.00 137.44 76 VAL B N 1
ATOM 1367 C CA . VAL B 1 96 ? 24.273 -2.046 95.912 1.00 130.76 76 VAL B CA 1
ATOM 1368 C C . VAL B 1 96 ? 24.965 -2.587 94.664 1.00 130.46 76 VAL B C 1
ATOM 1369 O O . VAL B 1 96 ? 25.409 -3.731 94.623 1.00 137.86 76 VAL B O 1
ATOM 1373 N N . ASP B 1 97 ? 25.075 -1.729 93.657 1.00 134.38 77 ASP B N 1
ATOM 1374 C CA . ASP B 1 97 ? 25.859 -2.002 92.456 1.00 127.40 77 ASP B CA 1
ATOM 1375 C C . ASP B 1 97 ? 27.171 -1.251 92.590 1.00 115.07 77 ASP B C 1
ATOM 1376 O O . ASP B 1 97 ? 27.165 -0.018 92.538 1.00 122.96 77 ASP B O 1
ATOM 1381 N N . PRO B 1 98 ? 28.289 -1.974 92.770 1.00 105.83 78 PRO B N 1
ATOM 1382 C CA . PRO B 1 98 ? 29.665 -1.444 92.849 1.00 102.62 78 PRO B CA 1
ATOM 1383 C C . PRO B 1 98 ? 30.437 -1.253 91.510 1.00 98.18 78 PRO B C 1
ATOM 1384 O O . PRO B 1 98 ? 31.474 -0.582 91.489 1.00 98.35 78 PRO B O 1
ATOM 1388 N N . MET B 1 99 ? 29.956 -1.835 90.415 1.00 95.77 79 MET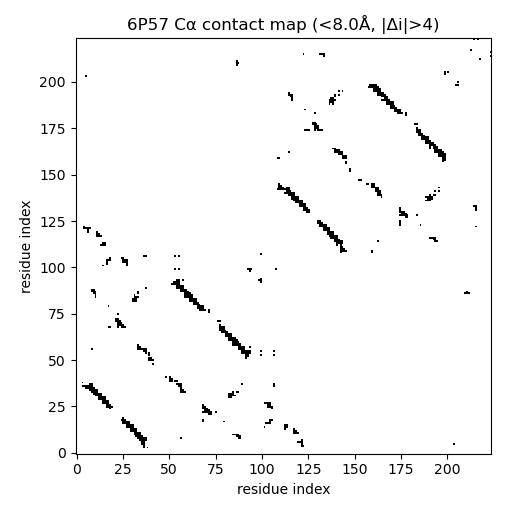 B N 1
ATOM 1389 C CA . MET B 1 99 ? 30.622 -1.690 89.129 1.00 88.12 79 MET B CA 1
ATOM 1390 C C . MET B 1 99 ? 30.521 -0.266 88.675 1.00 79.71 79 MET B C 1
ATOM 1391 O O . MET B 1 99 ? 29.521 0.402 88.957 1.00 73.96 79 MET B O 1
ATOM 1396 N N . VAL B 1 100 ? 31.616 0.195 88.081 1.00 78.76 80 VAL B N 1
ATOM 1397 C CA . VAL B 1 100 ? 31.692 1.470 87.347 1.00 77.54 80 VAL B CA 1
ATOM 1398 C C . VAL B 1 100 ? 32.494 1.268 86.029 1.00 78.08 80 VAL B C 1
ATOM 1399 O O . VAL B 1 100 ? 33.638 0.839 86.061 1.00 76.44 80 VAL B O 1
ATOM 1403 N N . SER B 1 101 ? 31.843 1.531 84.893 1.00 75.07 81 SER B N 1
ATOM 1404 C CA . SER B 1 101 ? 32.423 1.394 83.587 1.00 71.01 81 SER B CA 1
ATOM 1405 C C . SER B 1 101 ? 32.911 2.732 83.207 1.00 70.98 81 SER B C 1
ATOM 1406 O O . SER B 1 101 ? 32.624 3.689 83.877 1.00 74.91 81 SER B O 1
ATOM 1409 N N . PHE B 1 102 ? 33.603 2.814 82.079 1.00 74.90 82 PHE B N 1
ATOM 1410 C CA . PHE B 1 102 ? 34.158 4.068 81.591 1.00 70.97 82 PHE B CA 1
ATOM 1411 C C . PHE B 1 102 ? 34.675 3.782 80.198 1.00 71.23 82 PHE B C 1
ATOM 1412 O O . PHE B 1 102 ? 35.395 2.800 80.008 1.00 72.85 82 PHE B O 1
ATOM 1420 N N . PRO B 1 103 ? 34.366 4.654 79.227 1.00 74.98 83 PRO B N 1
ATOM 1421 C CA . PRO B 1 103 ? 34.686 4.370 77.818 1.00 77.74 83 PRO B CA 1
ATOM 1422 C C . PRO B 1 103 ? 36.129 4.344 77.556 1.00 75.87 83 PRO B C 1
ATOM 1423 O O . PRO B 1 103 ? 36.885 4.789 78.398 1.00 92.19 83 PRO B O 1
ATOM 1427 N N . VAL B 1 104 ? 36.526 3.821 76.408 1.00 78.41 84 VAL B N 1
ATOM 1428 C CA . VAL B 1 104 ? 37.945 3.717 76.062 1.00 85.62 84 VAL B CA 1
ATOM 1429 C C . VAL B 1 104 ? 38.085 4.080 74.596 1.00 91.77 84 VAL B C 1
ATOM 1430 O O . VAL B 1 104 ? 37.960 3.210 73.736 1.00 101.10 84 VAL B O 1
ATOM 1434 N N . ALA B 1 105 ? 38.385 5.356 74.318 1.00 96.89 85 ALA B N 1
ATOM 1435 C CA . ALA B 1 105 ? 38.384 5.893 72.932 1.00 101.16 85 ALA B CA 1
ATOM 1436 C C . ALA B 1 105 ? 39.719 6.033 72.325 1.00 101.23 85 ALA B C 1
ATOM 1437 O O . ALA B 1 105 ? 40.544 6.762 72.840 1.00 102.56 85 ALA B O 1
ATOM 1439 N N . LEU B 1 106 ? 39.845 5.485 71.118 1.00 112.66 86 LEU B N 1
ATOM 1440 C CA . LEU B 1 106 ? 41.062 5.587 70.286 1.00 109.66 86 LEU B CA 1
ATOM 1441 C C . LEU B 1 106 ? 40.893 6.454 69.051 1.00 103.67 86 LEU B C 1
ATOM 1442 O O . LEU B 1 106 ? 41.857 6.721 68.341 1.00 113.28 86 LEU B O 1
ATOM 1447 N N . SER B 1 107 ? 39.661 6.804 68.732 1.00 96.88 87 SER B N 1
ATOM 1448 C CA . SER B 1 107 ? 39.391 7.661 67.607 1.00 98.74 87 SER B CA 1
ATOM 1449 C C . SER B 1 107 ? 38.306 8.626 68.043 1.00 96.91 87 SER B C 1
ATOM 1450 O O . SER B 1 107 ? 37.542 8.337 68.958 1.00 89.10 87 SER B O 1
ATOM 1453 N N . CYS B 1 108 ? 38.262 9.780 67.394 1.00 99.89 88 CYS B N 1
ATOM 1454 C CA . CYS B 1 108 ? 37.320 10.818 67.760 1.00 106.69 88 CYS B CA 1
ATOM 1455 C C . CYS B 1 108 ? 36.919 11.643 66.508 1.00 123.89 88 CYS B C 1
ATOM 1456 O O . CYS B 1 108 ? 37.773 12.017 65.689 1.00 122.32 88 CYS B O 1
ATOM 1459 N N . HIS B 1 109 ? 35.628 11.956 66.384 1.00 133.22 89 HIS B N 1
ATOM 1460 C CA . HIS B 1 109 ? 35.120 12.680 65.225 1.00 139.11 89 HIS B CA 1
ATOM 1461 C C . HIS B 1 109 ? 34.384 13.972 65.621 1.00 146.52 89 HIS B C 1
ATOM 1462 O O . HIS B 1 109 ? 34.021 14.153 66.778 1.00 127.85 89 HIS B O 1
ATOM 1469 N N . CYS B 1 110 ? 34.169 14.857 64.643 1.00 165.12 90 CYS B N 1
ATOM 1470 C CA . CYS B 1 110 ? 33.530 16.160 64.877 1.00 178.00 90 CYS B CA 1
ATOM 1471 C C . CYS B 1 110 ? 32.066 16.222 64.427 1.00 195.23 90 CYS B C 1
ATOM 1472 O O . CYS B 1 110 ? 31.776 16.307 63.228 1.00 199.89 90 CYS B O 1
ATOM 1475 N N . GLY B 1 111 ? 31.155 16.238 65.402 1.00 205.68 91 GLY B N 1
ATOM 1476 C CA . GLY B 1 111 ? 29.717 16.318 65.130 1.00 213.29 91 GLY B CA 1
ATOM 1477 C C . GLY B 1 111 ? 28.957 17.038 66.231 1.00 217.81 91 GLY B C 1
ATOM 1478 O O . GLY B 1 111 ? 29.549 17.433 67.232 1.00 225.38 91 GLY B O 1
ATOM 1479 N N . PRO B 1 112 ? 27.631 17.207 66.056 1.00 225.80 92 PRO B N 1
ATOM 1480 C CA . PRO B 1 112 ? 26.807 17.885 67.062 1.00 224.17 92 PRO B CA 1
ATOM 1481 C C . PRO B 1 112 ? 26.818 17.165 68.408 1.00 225.91 92 PRO B C 1
ATOM 1482 O O . PRO B 1 112 ? 27.067 15.958 68.468 1.00 219.20 92 PRO B O 1
ATOM 1486 N N . CYS B 1 113 ? 26.525 17.914 69.469 1.00 233.56 93 CYS B N 1
ATOM 1487 C CA . CYS B 1 113 ? 26.576 17.410 70.847 1.00 228.52 93 CYS B CA 1
ATOM 1488 C C . CYS B 1 113 ? 25.632 16.215 71.072 1.00 225.34 93 CYS B C 1
ATOM 1489 O O . CYS B 1 113 ? 24.432 16.384 71.297 1.00 226.28 93 CYS B O 1
ATOM 1492 N N . ARG B 1 114 ? 26.193 15.010 71.017 1.00 218.62 94 ARG B N 1
ATOM 1493 C CA . ARG B 1 114 ? 25.410 13.778 71.139 1.00 215.61 94 ARG B CA 1
ATOM 1494 C C . ARG B 1 114 ? 24.869 13.512 72.545 1.00 211.74 94 ARG B C 1
ATOM 1495 O O . ARG B 1 114 ? 23.765 12.986 72.687 1.00 219.87 94 ARG B O 1
ATOM 1503 N N . LEU B 1 115 ? 25.650 13.862 73.567 1.00 202.07 95 LEU B N 1
ATOM 1504 C CA . LEU B 1 115 ? 25.277 13.669 74.985 1.00 197.89 95 LEU B CA 1
ATOM 1505 C C . LEU B 1 115 ? 25.487 12.235 75.487 1.00 193.70 95 LEU B C 1
ATOM 1506 O O . LEU B 1 115 ? 24.821 11.807 76.429 1.00 195.62 95 LEU B O 1
ATOM 1511 N N . SER B 1 116 ? 26.441 11.515 74.900 1.00 195.31 96 SER B N 1
ATOM 1512 C CA . SER B 1 116 ? 26.676 10.106 75.260 1.00 193.23 96 SER B CA 1
ATOM 1513 C C . SER B 1 116 ? 27.511 9.896 76.536 1.00 183.92 96 SER B C 1
ATOM 1514 O O . SER B 1 116 ? 27.424 8.836 77.155 1.00 176.17 96 SER B O 1
ATOM 1517 N N . SER B 1 117 ? 28.322 10.886 76.914 1.00 183.96 97 SER B N 1
ATOM 1518 C CA . SER B 1 117 ? 29.169 10.787 78.113 1.00 178.76 97 SER B CA 1
ATOM 1519 C C . SER B 1 117 ? 29.204 12.093 78.915 1.00 175.23 97 SER B C 1
ATOM 1520 O O . SER B 1 117 ? 28.672 12.159 80.022 1.00 162.96 97 SER B O 1
ATOM 1523 N N . THR B 1 118 ? 29.865 13.115 78.375 1.00 187.64 98 THR B N 1
ATOM 1524 C CA . THR B 1 118 ? 29.911 14.432 79.019 1.00 200.60 98 THR B CA 1
ATOM 1525 C C . THR B 1 118 ? 28.968 15.367 78.261 1.00 209.08 98 THR B C 1
ATOM 1526 O O . THR B 1 118 ? 29.035 15.467 77.034 1.00 212.88 98 THR B O 1
ATOM 1530 N N . ASP B 1 119 ? 28.081 16.035 78.990 1.00 215.94 99 ASP B N 1
ATOM 1531 C CA . ASP B 1 119 ? 27.058 16.871 78.366 1.00 220.82 99 ASP B CA 1
ATOM 1532 C C . ASP B 1 119 ? 27.620 18.183 77.818 1.00 225.91 99 ASP B C 1
ATOM 1533 O O . ASP B 1 119 ? 28.789 18.508 78.029 1.00 226.47 99 ASP B O 1
ATOM 1538 N N . CYS B 1 120 ? 26.776 18.917 77.095 1.00 227.82 100 CYS B N 1
ATOM 1539 C CA . CYS B 1 120 ? 27.175 20.166 76.455 1.00 226.92 100 CYS B CA 1
ATOM 1540 C C . CYS B 1 120 ? 27.358 21.270 77.492 1.00 231.85 100 CYS B C 1
ATOM 1541 O O . CYS B 1 120 ? 26.406 21.964 77.855 1.00 233.64 100 CYS B O 1
ATOM 1544 N N . GLY B 1 121 ? 65.159 12.691 96.099 1.00 184.82 101 GLY B N 1
ATOM 1545 C CA . GLY B 1 121 ? 63.737 12.997 96.200 1.00 182.04 101 GLY B CA 1
ATOM 1546 C C . GLY B 1 121 ? 63.255 13.837 95.005 1.00 179.88 101 GLY B C 1
ATOM 1547 O O . GLY B 1 121 ? 63.943 14.763 94.576 1.00 189.29 101 GLY B O 1
ATOM 1548 N N . GLY B 1 122 ? 62.077 13.517 94.473 1.00 170.74 102 GLY B N 1
ATOM 1549 C CA . GLY B 1 122 ? 61.497 14.294 93.371 1.00 170.22 102 GLY B CA 1
ATOM 1550 C C . GLY B 1 122 ? 60.020 14.651 93.626 1.00 173.95 102 GLY B C 1
ATOM 1551 O O . GLY B 1 122 ? 59.157 14.407 92.769 1.00 166.39 102 GLY B O 1
ATOM 1552 N N . PRO B 1 123 ? 59.722 15.270 94.789 1.00 179.80 103 PRO B N 1
ATOM 1553 C CA . PRO B 1 123 ? 58.336 15.566 95.124 1.00 180.90 103 PRO B CA 1
ATOM 1554 C C . PRO B 1 123 ? 57.849 16.917 94.598 1.00 186.80 103 PRO B C 1
ATOM 1555 O O . PRO B 1 123 ? 58.629 17.864 94.487 1.00 194.40 103 PRO B O 1
ATOM 1559 N N . ARG B 1 124 ? 56.561 16.984 94.280 1.00 190.44 104 ARG B N 1
ATOM 1560 C CA . ARG B 1 124 ? 55.927 18.206 93.800 1.00 196.26 104 ARG B CA 1
ATOM 1561 C C . ARG B 1 124 ? 54.518 18.316 94.362 1.00 200.57 104 ARG B C 1
ATOM 1562 O O . ARG B 1 124 ? 54.156 17.615 95.310 1.00 202.93 104 ARG B O 1
ATOM 1570 N N . THR B 1 125 ? 53.740 19.229 93.784 1.00 202.49 105 THR B N 1
ATOM 1571 C CA . THR B 1 125 ? 52.323 19.352 94.073 1.00 196.46 105 THR B CA 1
ATOM 1572 C C . THR B 1 125 ? 51.580 18.296 93.254 1.00 189.78 105 THR B C 1
ATOM 1573 O O . THR B 1 125 ? 51.038 18.590 92.183 1.00 189.00 105 THR B O 1
ATOM 1577 N N . GLN B 1 126 ? 51.572 17.062 93.760 1.00 182.45 106 GLN B N 1
ATOM 1578 C CA . GLN B 1 126 ? 50.952 15.936 93.058 1.00 173.32 106 GLN B CA 1
ATOM 1579 C C . GLN B 1 126 ? 50.228 14.973 94.001 1.00 172.25 106 GLN B C 1
ATOM 1580 O O . GLN B 1 126 ? 50.645 13.823 94.142 1.00 164.24 106 GLN B O 1
ATOM 1586 N N . PRO B 1 127 ? 49.132 15.430 94.639 1.00 176.45 107 PRO B N 1
ATOM 1587 C CA . PRO B 1 127 ? 48.400 14.543 95.548 1.00 175.33 107 PRO B CA 1
ATOM 1588 C C . PRO B 1 127 ? 47.565 13.512 94.799 1.00 173.98 107 PRO B C 1
ATOM 1589 O O . PRO B 1 127 ? 46.644 13.875 94.062 1.00 174.23 107 PRO B O 1
ATOM 1593 N N . LEU B 1 128 ? 47.901 12.236 94.980 1.00 178.65 108 LEU B N 1
ATOM 1594 C CA . LEU B 1 128 ? 47.175 11.137 94.334 1.00 171.77 108 LEU B CA 1
ATOM 1595 C C . LEU B 1 128 ? 45.916 10.773 95.125 1.00 170.08 108 LEU B C 1
ATOM 1596 O O . LEU B 1 128 ? 45.900 9.800 95.878 1.00 166.15 108 LEU B O 1
ATOM 1601 N N . ALA B 1 129 ? 44.863 11.562 94.932 1.00 173.04 109 ALA B N 1
ATOM 1602 C CA . ALA B 1 129 ? 43.592 11.356 95.624 1.00 171.32 109 ALA B CA 1
ATOM 1603 C C . ALA B 1 129 ? 42.479 12.116 94.911 1.00 163.24 109 ALA B C 1
ATOM 1604 O O . ALA B 1 129 ? 42.674 13.252 94.495 1.00 165.06 109 ALA B O 1
ATOM 1606 N N . CYS B 1 130 ? 41.315 11.489 94.780 1.00 163.55 110 CYS B N 1
ATOM 1607 C CA . CYS B 1 130 ? 40.173 12.099 94.092 1.00 163.46 110 CYS B CA 1
ATOM 1608 C C . CYS B 1 130 ? 39.778 13.416 94.766 1.00 170.97 110 CYS B C 1
ATOM 1609 O O . CYS B 1 130 ? 39.603 14.445 94.106 1.00 163.63 110 CYS B O 1
ATOM 1612 N N . ASP B 1 131 ? 39.622 13.354 96.087 1.00 175.97 111 ASP B N 1
ATOM 1613 C CA . ASP B 1 131 ? 39.267 14.514 96.900 1.00 178.56 111 ASP B CA 1
ATOM 1614 C C . ASP B 1 131 ? 40.420 15.512 97.009 1.00 182.01 111 ASP B C 1
ATOM 1615 O O . ASP B 1 131 ? 41.468 15.184 97.560 1.00 200.22 111 ASP B O 1
ATOM 1620 N N . HIS B 1 132 ? 40.243 16.711 96.455 1.00 179.12 112 HIS B N 1
ATOM 1621 C CA . HIS B 1 132 ? 41.258 17.770 96.564 1.00 176.92 112 HIS B CA 1
ATOM 1622 C C . HIS B 1 132 ? 40.836 19.013 97.353 1.00 178.30 112 HIS B C 1
ATOM 1623 O O . HIS B 1 132 ? 41.642 19.927 97.523 1.00 175.62 112 HIS B O 1
ATOM 1630 N N . PRO B 1 133 ? 39.582 19.063 97.842 1.00 184.54 113 PRO B N 1
ATOM 1631 C CA . PRO B 1 133 ? 39.300 20.221 98.688 1.00 191.33 113 PRO B CA 1
ATOM 1632 C C . PRO B 1 133 ? 40.392 20.286 99.756 1.00 198.76 113 PRO B C 1
ATOM 1633 O O . PRO B 1 133 ? 40.697 19.264 100.369 1.00 192.90 113 PRO B O 1
ATOM 1637 N N . PRO B 1 134 ? 40.969 21.482 99.978 1.00 212.83 114 PRO B N 1
ATOM 1638 C CA . PRO B 1 134 ? 42.202 21.659 100.754 1.00 224.08 114 PRO B CA 1
ATOM 1639 C C . PRO B 1 134 ? 42.297 20.889 102.066 1.00 231.82 114 PRO B C 1
ATOM 1640 O O . PRO B 1 134 ? 41.540 21.156 103.004 1.00 230.84 114 PRO B O 1
ATOM 1644 N N . LEU B 1 135 ? 43.251 19.962 102.112 1.00 237.26 115 LEU B N 1
ATOM 1645 C CA . LEU B 1 135 ? 43.544 19.180 103.307 1.00 241.68 115 LEU B CA 1
ATOM 1646 C C . LEU B 1 135 ? 44.960 18.611 103.192 1.00 244.26 115 LEU B C 1
ATOM 1647 O O . LEU B 1 135 ? 45.375 18.194 102.108 1.00 235.85 115 LEU B O 1
ATOM 1652 N N . PRO B 1 136 ? 45.702 18.587 104.312 1.00 246.79 116 PRO B N 1
ATOM 1653 C CA . PRO B 1 136 ? 47.096 18.126 104.334 1.00 246.48 116 PRO B CA 1
ATOM 1654 C C . PRO B 1 136 ? 47.261 16.628 104.109 1.00 240.55 116 PRO B C 1
ATOM 1655 O O . PRO B 1 136 ? 48.214 16.200 103.458 1.00 228.75 116 PRO B O 1
ATOM 1659 N N . ASP B 1 137 ? 46.369 15.849 104.705 1.00 244.00 117 ASP B N 1
ATOM 1660 C CA . ASP B 1 137 ? 46.375 14.394 104.595 1.00 246.72 117 ASP B CA 1
ATOM 1661 C C . ASP B 1 137 ? 45.089 13.863 103.955 1.00 248.32 117 ASP B C 1
ATOM 1662 O O . ASP B 1 137 ? 44.004 14.340 104.256 1.00 255.18 117 ASP B O 1
ATOM 1667 N N . ILE B 1 138 ? 45.202 12.864 103.088 1.00 249.22 118 ILE B N 1
ATOM 1668 C CA . ILE B 1 138 ? 44.021 12.331 102.406 1.00 246.06 118 ILE B CA 1
ATOM 1669 C C . ILE B 1 138 ? 43.194 11.466 103.354 1.00 248.81 118 ILE B C 1
ATOM 1670 O O . ILE B 1 138 ? 42.290 11.961 104.030 1.00 248.15 118 ILE B O 1
#

Solvent-accessible surface area: 15592 Å² total; per-residue (Å²): 162,140,53,86,72,56,20,48,27,20,62,13,128,2,30,49,29,14,83,67,171,80,19,88,76,14,55,43,29,104,8,28,18,7,47,23,87,38,82,60,92,127,141,151,125,66,140,119,84,115,45,20,94,60,105,46,10,7,44,74,60,63,152,138,47,49,54,160,1,26,56,23,56,152,74,59,84,52,133,29,60,28,23,48,6,56,7,22,71,28,8,86,52,110,116,85,94,91,94,35,211,104,62,74,16,149,97,124,34,77,78,162,20,66,24,16,64,18,115,2,42,20,4,11,110,72,167,78,13,91,66,36,65,72,34,92,11,13,24,17,24,12,60,9,56,63,97,156,189,153,92,93,96,94,115,121,109,75,79,48,71,34,4,26,46,113,105,43,194,127,47,52,35,155,0,54,59,20,42,138,77,59,100,28,121,34,62,28,26,44,0,131,28,29,49,67,9,96,29,166,103,90,61,72,54,110,128,61,113,121,76,107,75,165,19,26,78,94,105,129,104,136,100,130

B-factor: mean 148.08, std 58.38, range [37.51, 295.09]

Nearest PDB structures (foldseek):
  6p57-assembly1_A-3  TM=1.010E+00  e=1.608E-18  Bos taurus
  6p57-assembly2_B-2  TM=8.794E-01  e=1.448E-13  Bos taurus
  1hrp-assembly1_B  TM=7.392E-01  e=1.206E-09  unclassified
  8i2g-assembly1_Y  TM=6.780E-01  e=6.444E-06  Homo sapiens
  1fl7-assembly3_D  TM=7.186E-01  e=5.905E-05  Homo sapiens

Secondary structure (DSSP, 8-state):
---S-S--SEEEEEEEEE--TT-SS-EEEEEEEEE--------SS-SS-S-STT--EEEEEEEEEEEE-TT--TTS--EEEEEEEEEEEE-S---SSS--------/--SS--S-S-EEEEEEEE--SSSS--EEEEEEEE---------SSS---SPPSTT-EEESSEEEEEEE-TT--SSS--EEEEEEES-EEE-S---SSS------S---SS--SS-S--

InterPro domains:
  IPR001545 Gonadotropin, beta subunit [PTHR11515] (1-133)
  IPR001545 Gonadotropin, beta subunit [SM00068] (25-131)
  IPR001545 Gonadotropin, beta subunit [cd00069] (29-123)
  IPR006208 Glycoprotein hormone subunit beta [PF00007] (27-130)
  IPR018245 Gonadotropin, beta subunit, conserved site [PS00261] (54-60)
  IPR018245 Gonadotropin, beta subunit, conserved site [PS00689] (103-130)
  IPR029034 Cystine-knot cytokine [G3DSA:2.10.90.10] (21-131)
  IPR029034 Cystine-knot cytokine [SSF57501] (25-130)

GO terms:
  GO:0005576 extracellular region (C, IDA)